Protein AF-L0HBP8-F1 (afdb_monomer_lite)

Structure (mmCIF, N/CA/C/O backbone):
data_AF-L0HBP8-F1
#
_entry.id   AF-L0HBP8-F1
#
loop_
_atom_site.group_PDB
_atom_site.id
_atom_site.type_symbol
_atom_site.label_atom_id
_atom_site.label_alt_id
_atom_site.label_comp_id
_atom_site.label_asym_id
_atom_site.label_entity_id
_atom_site.label_seq_id
_atom_site.pdbx_PDB_ins_code
_atom_site.Cartn_x
_atom_site.Cartn_y
_atom_site.Cartn_z
_atom_site.occupancy
_atom_site.B_iso_or_equiv
_atom_site.auth_seq_id
_atom_site.auth_comp_id
_atom_site.auth_asym_id
_atom_site.auth_atom_id
_atom_site.pdbx_PDB_model_num
ATOM 1 N N . ARG A 1 1 ? -20.143 3.006 16.023 1.00 71.12 1 ARG A N 1
ATOM 2 C CA . ARG A 1 1 ? -19.948 2.280 14.748 1.00 71.12 1 ARG A CA 1
ATOM 3 C C . ARG A 1 1 ? -21.047 1.254 14.559 1.00 71.12 1 ARG A C 1
ATOM 5 O O . ARG A 1 1 ? -21.276 0.464 15.471 1.00 71.12 1 ARG A O 1
ATOM 12 N N . VAL A 1 2 ? -21.711 1.283 13.408 1.00 80.56 2 VAL A N 1
ATOM 13 C CA . VAL A 1 2 ? -22.765 0.329 13.031 1.00 80.56 2 VAL A CA 1
ATOM 14 C C . VAL A 1 2 ? -22.120 -0.890 12.360 1.00 80.56 2 VAL A C 1
ATOM 16 O O . VAL A 1 2 ? -21.077 -0.785 11.717 1.00 80.56 2 VAL A O 1
ATOM 19 N N . ILE A 1 3 ? -22.677 -2.084 12.573 1.00 84.38 3 ILE A N 1
ATOM 20 C CA . ILE A 1 3 ? -22.186 -3.300 11.911 1.00 84.38 3 ILE A CA 1
ATOM 21 C C . ILE A 1 3 ? -22.513 -3.245 10.410 1.00 84.38 3 ILE A C 1
ATOM 23 O O . ILE A 1 3 ? -23.557 -2.736 10.019 1.00 84.38 3 ILE A O 1
ATOM 27 N N . ASN A 1 4 ? -21.637 -3.795 9.566 1.00 84.94 4 ASN A N 1
ATOM 28 C CA . ASN A 1 4 ? -21.807 -3.862 8.105 1.00 84.94 4 ASN A CA 1
ATOM 29 C C . ASN A 1 4 ? -21.946 -2.509 7.379 1.00 84.94 4 ASN A C 1
ATOM 31 O O . ASN A 1 4 ? -22.318 -2.489 6.208 1.00 84.94 4 ASN A O 1
ATOM 35 N N . THR A 1 5 ? -21.582 -1.397 8.017 1.00 87.94 5 THR A N 1
ATOM 36 C CA . THR A 1 5 ? -21.421 -0.101 7.348 1.00 87.94 5 THR A CA 1
ATOM 37 C C . THR A 1 5 ? -19.948 0.176 7.066 1.00 87.94 5 THR A C 1
ATOM 39 O O . THR A 1 5 ? -19.051 -0.386 7.702 1.00 87.94 5 THR A O 1
ATOM 42 N N . ARG A 1 6 ? -19.689 1.028 6.072 1.00 89.00 6 ARG A N 1
ATOM 43 C CA . ARG A 1 6 ? -18.347 1.550 5.803 1.00 89.00 6 ARG A CA 1
ATOM 44 C C . ARG A 1 6 ? -18.161 2.857 6.559 1.00 89.00 6 ARG A C 1
ATOM 46 O O . ARG A 1 6 ? -19.111 3.607 6.748 1.00 89.00 6 ARG A O 1
ATOM 53 N N . SER A 1 7 ? -16.923 3.095 6.956 1.00 89.88 7 SER A N 1
ATOM 54 C CA . SER A 1 7 ? -16.486 4.288 7.667 1.00 89.88 7 SER A CA 1
ATOM 55 C C . SER A 1 7 ? -15.268 4.843 6.956 1.00 89.88 7 SER A C 1
ATOM 57 O O . SER A 1 7 ? -14.462 4.065 6.433 1.00 89.88 7 SER A O 1
ATOM 59 N N . VAL A 1 8 ? -15.112 6.161 6.967 1.00 92.62 8 VAL A N 1
ATOM 60 C CA . VAL A 1 8 ? -13.894 6.799 6.476 1.00 92.62 8 VAL A CA 1
ATOM 61 C C . VAL A 1 8 ? -12.915 6.923 7.643 1.00 92.62 8 VAL A C 1
ATOM 63 O O . VAL A 1 8 ? -13.289 7.188 8.787 1.00 92.62 8 VAL A O 1
ATOM 66 N N . TYR A 1 9 ? -11.647 6.641 7.357 1.00 94.69 9 TYR A N 1
ATOM 67 C CA . 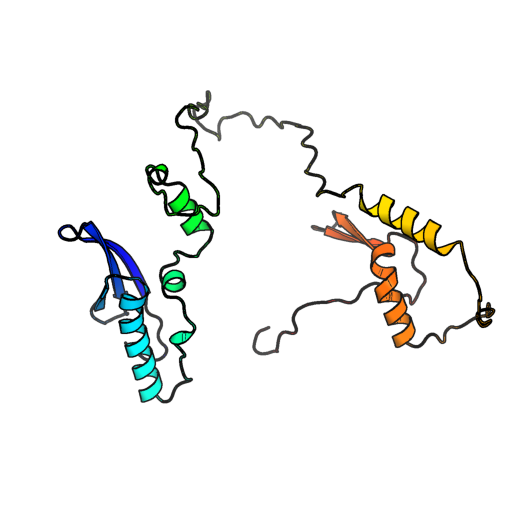TYR A 1 9 ? -10.554 6.742 8.314 1.00 94.69 9 TYR A CA 1
ATOM 68 C C . TYR A 1 9 ? -9.520 7.697 7.743 1.00 94.69 9 TYR A C 1
ATOM 70 O O . TYR A 1 9 ? -8.781 7.349 6.823 1.00 94.69 9 TYR A O 1
ATOM 78 N N . GLU A 1 10 ? -9.492 8.906 8.276 1.00 95.50 10 GLU A N 1
ATOM 79 C CA . GLU A 1 10 ? -8.501 9.909 7.927 1.00 95.50 10 GLU A CA 1
ATOM 80 C C . GLU A 1 10 ? -7.229 9.648 8.732 1.00 95.50 10 GLU A C 1
ATOM 82 O O . GLU A 1 10 ? -7.268 9.537 9.957 1.00 95.50 10 GLU A O 1
ATOM 87 N N . CYS A 1 11 ? -6.111 9.482 8.033 1.00 96.19 11 CYS A N 1
ATOM 88 C CA . CYS A 1 11 ? -4.833 9.114 8.622 1.00 96.19 11 CYS A CA 1
ATOM 89 C C . CYS A 1 11 ? -3.870 10.295 8.523 1.00 96.19 11 CYS A C 1
ATOM 91 O O . CYS A 1 11 ? -3.572 10.760 7.426 1.00 96.19 11 CYS A O 1
ATOM 93 N N . GLU A 1 12 ? -3.350 10.745 9.661 1.00 95.19 12 GLU A N 1
ATOM 94 C CA . GLU A 1 12 ? -2.447 11.892 9.746 1.00 95.19 12 GLU A CA 1
ATOM 95 C C . GLU A 1 12 ? -1.166 11.506 10.493 1.00 95.19 12 GLU A C 1
ATOM 97 O O . GLU A 1 12 ? -1.195 10.771 11.488 1.00 95.19 12 GLU A O 1
ATOM 102 N N . ILE A 1 13 ? -0.030 12.020 10.019 1.00 95.06 13 ILE A N 1
ATOM 103 C CA . ILE A 1 13 ? 1.261 11.923 10.704 1.00 95.06 13 ILE A CA 1
ATOM 104 C C . ILE A 1 13 ? 1.636 13.336 11.127 1.00 95.06 13 ILE A C 1
ATOM 106 O O . ILE A 1 13 ? 1.930 14.193 10.295 1.00 95.06 13 ILE A O 1
ATOM 110 N N . LEU A 1 14 ? 1.574 13.582 12.428 1.00 93.75 14 LEU A N 1
ATOM 111 C CA . LEU A 1 14 ? 1.855 14.872 13.038 1.00 93.75 14 LEU A CA 1
ATOM 112 C C . LEU A 1 14 ? 3.244 14.850 13.673 1.00 93.75 14 LEU A C 1
ATOM 114 O O . LEU A 1 14 ? 3.802 13.794 13.962 1.00 93.75 14 LEU A O 1
ATOM 118 N N . MET A 1 15 ? 3.804 16.030 13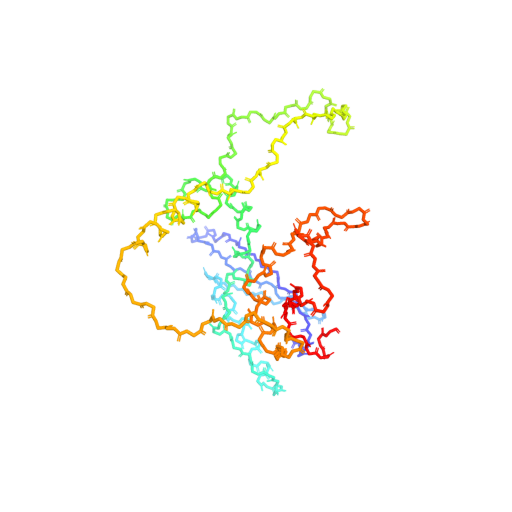.910 1.00 90.75 15 MET A N 1
ATOM 119 C CA . MET A 1 15 ? 5.026 16.170 14.692 1.00 90.75 15 MET A CA 1
ATOM 120 C C . MET A 1 15 ? 4.647 16.461 16.140 1.00 90.75 15 MET A C 1
ATOM 122 O O . MET A 1 15 ? 3.984 17.466 16.407 1.00 90.75 15 MET A O 1
ATOM 126 N N . ASP A 1 16 ? 5.074 15.603 17.065 1.00 87.31 16 ASP A N 1
ATOM 127 C CA . ASP A 1 16 ? 5.008 15.931 18.483 1.00 87.31 16 ASP A CA 1
ATOM 128 C C . ASP A 1 16 ? 6.049 17.020 18.776 1.00 87.31 16 ASP A C 1
ATOM 130 O O . ASP A 1 16 ? 7.258 16.811 18.617 1.00 87.31 16 ASP A O 1
ATOM 134 N N . ARG A 1 17 ? 5.569 18.211 19.153 1.00 81.62 17 ARG A N 1
ATOM 135 C CA . ARG A 1 17 ? 6.426 19.380 19.384 1.00 81.62 17 ARG A CA 1
ATOM 136 C C . ARG A 1 17 ? 7.326 19.204 20.603 1.00 81.62 17 ARG A C 1
ATOM 138 O O . ARG A 1 17 ? 8.408 19.788 20.617 1.00 81.62 17 ARG A O 1
ATOM 145 N N . ASP A 1 18 ? 6.917 18.382 21.563 1.00 82.94 18 ASP A N 1
ATOM 146 C CA . ASP A 1 18 ? 7.654 18.190 22.807 1.00 82.94 18 ASP A CA 1
ATOM 147 C C . ASP A 1 18 ? 8.697 17.077 22.654 1.00 82.94 18 ASP A C 1
ATOM 149 O O . ASP A 1 18 ? 9.845 17.223 23.075 1.00 82.94 18 ASP A O 1
ATOM 153 N N . GLN A 1 19 ? 8.325 15.978 21.992 1.00 79.88 19 GLN A N 1
ATOM 154 C CA . GLN A 1 19 ? 9.167 14.780 21.889 1.00 79.88 19 GLN A CA 1
ATOM 155 C C . GLN A 1 19 ? 10.033 14.728 20.622 1.00 79.88 19 GLN A C 1
ATOM 157 O O . GLN A 1 19 ? 10.916 13.878 20.537 1.00 79.88 19 GLN A O 1
ATOM 162 N N . LYS A 1 20 ? 9.806 15.611 19.635 1.00 84.56 20 LYS A N 1
ATOM 163 C CA . LYS A 1 20 ? 10.444 15.566 18.299 1.00 84.56 20 LYS A CA 1
ATOM 164 C C . LYS A 1 20 ? 10.295 14.206 17.597 1.00 84.56 20 LYS A C 1
ATOM 166 O O . LYS A 1 20 ? 11.133 13.826 16.783 1.00 84.56 20 LYS A O 1
ATOM 171 N N . MET A 1 21 ? 9.219 13.488 17.901 1.00 87.31 21 MET A N 1
ATOM 172 C CA . MET A 1 21 ? 8.895 12.180 17.336 1.00 87.31 21 MET A CA 1
ATOM 173 C C . MET A 1 21 ? 7.606 12.268 16.507 1.00 87.31 21 MET A C 1
ATOM 175 O O . MET A 1 21 ? 6.782 13.161 16.738 1.00 87.31 21 MET A O 1
ATOM 179 N N . PRO A 1 22 ? 7.412 11.373 15.523 1.00 91.94 22 PRO A N 1
ATOM 180 C CA . PRO A 1 22 ? 6.163 11.315 14.779 1.00 91.94 22 PRO A CA 1
ATOM 181 C C . PRO A 1 22 ? 5.016 10.840 15.680 1.00 91.94 22 PRO A C 1
ATOM 183 O O . PRO A 1 22 ? 5.138 9.844 16.393 1.00 91.94 22 PRO A O 1
ATOM 186 N N . LEU A 1 23 ? 3.883 11.534 15.608 1.00 94.69 23 LEU A N 1
ATOM 187 C CA . LEU A 1 23 ? 2.633 11.177 16.266 1.00 94.69 23 LEU A CA 1
ATOM 188 C C . LEU A 1 23 ? 1.622 10.727 15.212 1.00 94.69 23 LEU A C 1
ATOM 190 O O . LEU A 1 23 ? 1.247 11.486 14.317 1.00 94.69 23 LEU A O 1
ATOM 194 N N . PHE A 1 24 ? 1.150 9.493 15.337 1.00 95.62 24 PHE A N 1
ATOM 195 C CA . PHE A 1 24 ? 0.230 8.880 14.389 1.00 95.62 24 PHE A CA 1
ATOM 196 C C . PHE A 1 24 ? -1.205 9.068 14.863 1.00 95.62 24 PHE A C 1
ATOM 198 O O . PHE A 1 24 ? -1.606 8.508 15.889 1.00 95.62 24 PHE A O 1
ATOM 205 N N . LYS A 1 25 ? -1.984 9.835 14.100 1.00 95.75 25 LYS A N 1
ATOM 206 C CA . LYS A 1 25 ? -3.397 10.103 14.362 1.00 95.75 25 LYS A CA 1
ATOM 207 C C . LYS A 1 25 ? -4.272 9.404 13.321 1.00 95.75 25 LYS A C 1
ATOM 209 O O . LYS A 1 25 ? -3.947 9.397 12.135 1.00 95.75 25 LYS A O 1
ATOM 214 N N . VAL A 1 26 ? -5.374 8.807 13.768 1.00 96.94 26 VAL A N 1
ATOM 215 C CA . VAL A 1 26 ? -6.452 8.323 12.895 1.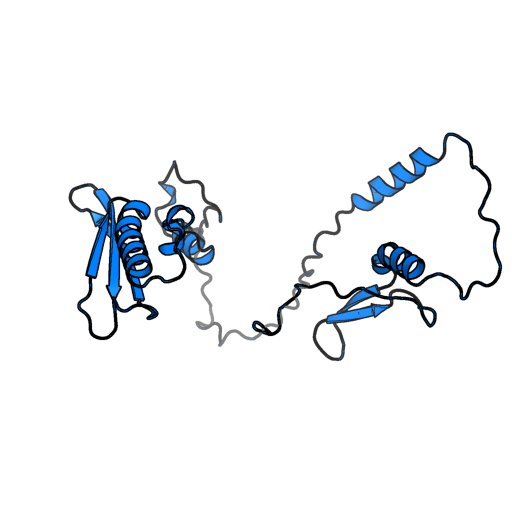00 96.94 26 VAL A CA 1
ATOM 216 C C . VAL A 1 26 ? -7.772 8.903 13.375 1.00 96.94 26 VAL A C 1
ATOM 218 O O . VAL A 1 26 ? -8.163 8.682 14.524 1.00 96.94 26 VAL A O 1
ATOM 221 N N . THR A 1 27 ? -8.474 9.602 12.492 1.00 95.62 27 THR A N 1
ATOM 222 C CA . THR A 1 27 ? -9.819 10.117 12.736 1.00 95.62 27 THR A CA 1
ATOM 223 C C . THR A 1 27 ? -10.836 9.264 11.997 1.00 95.62 27 THR A C 1
ATOM 225 O O . THR A 1 27 ? -10.806 9.088 10.784 1.00 95.62 27 THR A O 1
ATOM 228 N N . ALA A 1 28 ? -11.734 8.687 12.775 1.00 93.69 28 ALA A N 1
ATOM 229 C CA . ALA A 1 28 ? -12.800 7.815 12.340 1.00 93.69 28 ALA A CA 1
ATOM 230 C C . ALA A 1 28 ? -14.077 8.636 12.133 1.00 93.69 28 ALA A C 1
ATOM 232 O O . ALA A 1 28 ? -14.645 9.113 13.116 1.00 93.69 28 ALA A O 1
ATOM 233 N N . THR A 1 29 ? -14.530 8.761 10.886 1.00 92.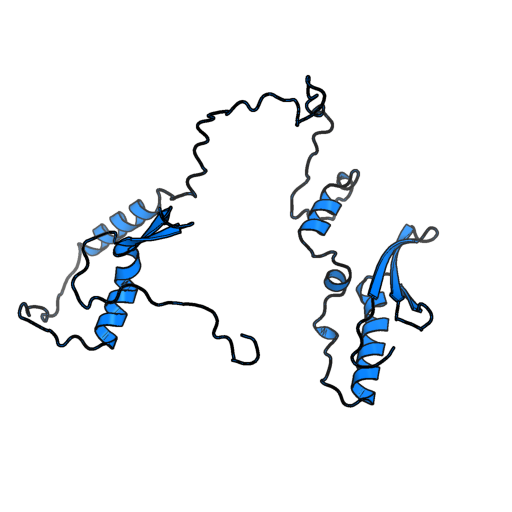12 29 THR A N 1
ATOM 234 C CA . THR A 1 29 ? -15.755 9.483 10.527 1.00 92.12 29 THR A CA 1
ATOM 235 C C . THR A 1 29 ? -16.824 8.502 10.032 1.00 92.12 29 THR A C 1
ATOM 237 O O . THR A 1 29 ? -16.604 7.682 9.133 1.00 92.12 29 THR A O 1
ATOM 240 N N . ASP A 1 30 ? -17.987 8.551 10.679 1.00 87.06 30 ASP A N 1
ATOM 241 C CA . ASP A 1 30 ? -19.158 7.716 10.405 1.00 87.06 30 ASP A CA 1
ATOM 242 C C . ASP A 1 30 ? -20.343 8.652 10.105 1.00 87.06 30 ASP A C 1
ATOM 244 O O . ASP A 1 30 ? -20.500 9.687 10.754 1.00 87.06 30 ASP A O 1
ATOM 248 N N . GLU A 1 31 ? -21.207 8.286 9.156 1.00 77.25 31 GLU A N 1
ATOM 249 C CA . GLU A 1 31 ? -22.438 9.039 8.895 1.00 77.25 31 GLU A CA 1
ATOM 250 C C . GLU A 1 31 ? -23.318 9.047 10.159 1.00 77.25 31 GLU A C 1
ATOM 252 O O . GLU A 1 31 ? -23.739 7.994 10.642 1.00 77.25 31 GLU A O 1
ATOM 257 N N . ASN A 1 32 ? -23.610 10.244 10.683 1.00 79.69 32 ASN A N 1
ATOM 258 C CA . ASN A 1 32 ? -24.460 10.490 11.861 1.00 79.69 32 ASN A CA 1
ATOM 259 C C . ASN A 1 32 ? -23.865 10.112 13.234 1.00 79.69 32 ASN A C 1
ATOM 261 O O . ASN A 1 32 ? -24.616 9.950 14.195 1.00 79.69 32 ASN A O 1
ATOM 265 N N . MET A 1 33 ? -22.542 9.989 13.358 1.00 81.88 33 MET A N 1
ATOM 266 C CA . MET A 1 33 ? -21.865 9.803 14.651 1.00 81.88 33 MET A CA 1
ATOM 267 C C . MET A 1 33 ? -20.772 10.856 14.850 1.00 81.88 33 MET A C 1
ATOM 269 O O . MET A 1 33 ? -20.254 11.417 13.887 1.00 81.88 33 MET A O 1
ATOM 273 N N . GLU A 1 34 ? -20.390 11.101 16.104 1.00 85.56 34 GLU A N 1
ATOM 274 C CA . GLU A 1 34 ? -19.237 11.950 16.412 1.00 85.56 34 GLU A CA 1
ATOM 275 C C . GLU A 1 34 ? -17.920 11.327 15.932 1.00 85.56 34 GLU A C 1
ATOM 277 O O . GLU A 1 34 ? -17.729 10.106 15.955 1.00 85.56 34 GLU A O 1
ATOM 282 N N . ASN A 1 35 ? -16.993 12.196 15.527 1.00 89.44 35 ASN A N 1
ATOM 283 C CA . ASN A 1 35 ? -15.679 11.795 15.045 1.00 89.44 35 ASN A CA 1
ATOM 284 C C . ASN A 1 35 ? -14.824 11.261 16.198 1.00 89.44 35 ASN A C 1
ATOM 286 O O . ASN A 1 35 ? -14.475 11.989 17.127 1.00 89.44 35 ASN A O 1
ATOM 290 N N . GLU A 1 36 ? -14.414 9.998 16.108 1.00 91.62 36 GLU A N 1
ATOM 291 C CA . GLU A 1 36 ? -13.523 9.391 17.096 1.00 91.62 36 GLU A CA 1
ATOM 292 C C . GLU A 1 36 ? -12.062 9.569 16.661 1.00 91.62 36 GLU A C 1
ATOM 294 O O . GLU A 1 36 ? -11.676 9.146 15.571 1.00 91.62 36 GLU A O 1
ATOM 299 N N . CYS A 1 37 ? -11.225 10.161 17.513 1.00 93.94 37 CYS A N 1
ATOM 300 C CA . CYS A 1 37 ? -9.800 10.346 17.228 1.00 93.94 37 CYS A CA 1
ATOM 301 C C . CYS A 1 37 ? -8.944 9.362 18.029 1.00 93.94 37 CYS A C 1
ATOM 303 O O . CYS A 1 37 ? -9.122 9.195 19.236 1.00 93.94 37 CYS A O 1
ATOM 305 N N . TYR A 1 38 ? -7.981 8.740 17.357 1.00 94.62 38 TYR A N 1
ATOM 306 C CA . TYR A 1 38 ? -7.039 7.793 17.936 1.00 94.62 38 TYR A CA 1
ATOM 307 C C . TYR A 1 38 ? -5.620 8.303 17.732 1.00 94.62 38 TYR A C 1
ATOM 309 O O . TYR A 1 38 ? -5.278 8.736 16.638 1.00 94.62 38 TYR A O 1
ATOM 317 N N . PHE A 1 39 ? -4.797 8.203 18.773 1.00 94.56 39 PHE A N 1
ATOM 318 C CA . PHE A 1 39 ? -3.395 8.616 18.759 1.00 94.56 39 PHE A CA 1
ATOM 319 C C . PHE A 1 39 ? -2.492 7.445 19.145 1.00 94.56 39 PHE A C 1
ATOM 321 O O . PHE A 1 39 ? -2.902 6.566 19.916 1.00 94.56 39 PHE A O 1
ATOM 328 N N . GLY A 1 40 ? -1.263 7.453 18.646 1.00 93.25 40 GLY A N 1
ATOM 329 C CA . GLY A 1 40 ? -0.237 6.476 18.986 1.00 93.25 40 GLY A CA 1
ATOM 330 C C . GLY A 1 40 ? 1.145 6.920 18.524 1.00 93.25 40 GLY A C 1
ATOM 331 O O . GLY A 1 40 ? 1.288 7.757 17.633 1.00 93.25 40 GLY A O 1
ATOM 332 N N . SER A 1 41 ? 2.163 6.340 19.148 1.00 92.19 41 SER A N 1
ATOM 333 C CA . SER A 1 41 ? 3.578 6.573 18.824 1.00 92.19 41 SER A CA 1
ATOM 334 C C . SER A 1 41 ? 4.024 5.850 17.547 1.00 92.19 41 SER A C 1
ATOM 336 O O . SER A 1 41 ? 5.035 6.191 16.942 1.00 92.19 41 SER A O 1
ATOM 338 N N . THR A 1 42 ? 3.258 4.845 17.115 1.00 93.38 42 THR A N 1
ATOM 339 C CA . THR A 1 42 ? 3.510 4.045 15.910 1.00 93.38 42 THR A CA 1
ATOM 340 C C . THR A 1 42 ? 2.201 3.770 15.171 1.00 93.38 42 THR A C 1
ATOM 342 O O . THR A 1 42 ? 1.144 3.684 15.803 1.00 93.38 42 THR A O 1
ATOM 345 N N . CYS A 1 43 ? 2.265 3.536 13.852 1.00 94.06 43 CYS A N 1
ATOM 346 C CA . CYS A 1 43 ? 1.108 3.112 13.045 1.00 94.06 43 CYS A CA 1
ATOM 347 C C . CYS A 1 43 ? 0.365 1.934 13.694 1.00 94.06 43 CYS A C 1
ATOM 349 O O . CYS A 1 43 ? -0.864 1.928 13.800 1.00 94.06 43 CYS A O 1
ATOM 351 N N . SER A 1 44 ? 1.139 0.940 14.144 1.00 94.44 44 SER A N 1
ATOM 352 C CA . SER A 1 44 ? 0.636 -0.285 14.763 1.00 94.44 44 SER A CA 1
ATOM 353 C C . SER A 1 44 ? -0.117 -0.017 16.060 1.00 94.44 44 SER A C 1
ATOM 355 O O . SER A 1 44 ? -1.179 -0.599 16.275 1.00 94.44 44 SER A O 1
ATOM 357 N N . GLU A 1 45 ? 0.371 0.883 16.912 1.00 93.75 45 GLU A N 1
ATOM 358 C CA . GLU A 1 45 ? -0.307 1.225 18.163 1.00 93.75 45 GLU A CA 1
ATOM 359 C C . GLU A 1 45 ? -1.668 1.895 17.911 1.00 93.75 45 GLU A C 1
ATOM 361 O O . GLU A 1 45 ? -2.670 1.510 18.526 1.00 93.75 45 GLU A O 1
ATOM 366 N N . THR A 1 46 ? -1.726 2.851 16.978 1.00 95.06 46 THR A N 1
ATOM 367 C CA . THR A 1 46 ? -2.959 3.582 16.656 1.00 95.06 46 THR A CA 1
ATOM 368 C C . THR A 1 46 ? -4.010 2.648 16.054 1.00 95.06 46 THR A C 1
ATOM 370 O O . THR A 1 46 ? -5.143 2.581 16.546 1.00 95.06 46 THR A O 1
ATOM 373 N N . TRP A 1 47 ? -3.635 1.843 15.055 1.00 95.06 47 TRP A N 1
ATOM 374 C CA . TRP A 1 47 ? -4.563 0.906 14.415 1.00 95.06 47 TRP A CA 1
ATOM 375 C C . TRP A 1 47 ? -4.969 -0.255 15.317 1.00 95.06 47 TRP A C 1
ATOM 377 O O . TRP A 1 47 ? -6.112 -0.704 15.235 1.00 95.06 47 TRP A O 1
ATOM 387 N N . LYS A 1 48 ? -4.111 -0.714 16.236 1.00 94.19 48 LYS A N 1
ATOM 388 C CA . LYS A 1 48 ? -4.468 -1.779 17.186 1.00 94.19 48 LYS A CA 1
ATOM 389 C C . LYS A 1 48 ? -5.699 -1.412 18.019 1.00 94.19 48 LYS A C 1
ATOM 391 O O . LYS A 1 48 ? -6.557 -2.274 18.225 1.00 94.19 48 LYS A O 1
ATOM 396 N N . LYS A 1 49 ? -5.836 -0.149 18.443 1.00 93.44 49 LYS A N 1
ATOM 397 C CA . LYS A 1 49 ? -7.009 0.349 19.195 1.00 93.44 49 LYS A CA 1
ATOM 398 C C . LYS A 1 49 ? -8.293 0.200 18.364 1.00 93.44 49 LYS A C 1
ATOM 400 O O . LYS A 1 49 ? -9.282 -0.368 18.832 1.00 93.44 49 LYS A O 1
ATOM 405 N N . ILE A 1 50 ? -8.238 0.611 17.098 1.00 93.88 50 ILE A N 1
ATOM 406 C CA . ILE A 1 50 ? -9.357 0.538 16.147 1.00 93.88 50 ILE A CA 1
ATOM 407 C C . ILE A 1 50 ? -9.708 -0.918 15.808 1.00 93.88 50 ILE A C 1
ATOM 409 O O . ILE A 1 50 ? -10.867 -1.323 15.918 1.00 93.88 50 ILE A O 1
ATOM 413 N N . LEU A 1 51 ? -8.717 -1.730 15.436 1.00 93.38 51 LEU A N 1
ATOM 414 C CA . LEU A 1 51 ? -8.903 -3.129 15.045 1.00 93.38 51 LEU A CA 1
ATOM 415 C C . LEU A 1 51 ? -9.447 -3.976 16.203 1.00 93.38 51 LEU A C 1
ATOM 417 O O . LEU A 1 51 ? -10.291 -4.846 15.981 1.00 93.38 51 LEU A O 1
ATOM 421 N N . THR A 1 52 ? -9.028 -3.693 17.441 1.00 92.25 52 THR A N 1
ATOM 422 C CA . THR A 1 52 ? -9.575 -4.345 18.642 1.00 92.25 52 THR A CA 1
ATOM 423 C C . THR A 1 52 ? -11.057 -4.012 18.814 1.00 92.25 52 THR A C 1
ATOM 425 O O . THR A 1 52 ? -11.869 -4.915 19.030 1.00 92.25 52 THR A O 1
ATOM 428 N N . LYS A 1 53 ? -11.443 -2.741 18.636 1.00 90.88 53 LYS A N 1
ATOM 429 C CA . LYS A 1 53 ? -12.846 -2.303 18.695 1.00 90.88 53 LYS A CA 1
ATOM 430 C C . LYS A 1 53 ? -13.695 -2.976 17.611 1.00 90.88 53 LYS A C 1
ATOM 432 O O . LYS A 1 53 ? -14.763 -3.502 17.918 1.00 90.88 53 LYS A O 1
ATOM 437 N N . ILE A 1 54 ? -13.201 -3.043 16.372 1.00 91.12 54 ILE A N 1
ATOM 438 C CA . ILE A 1 54 ? -13.877 -3.727 15.253 1.00 91.12 54 ILE A CA 1
ATOM 439 C C . ILE A 1 54 ? -14.007 -5.233 15.519 1.00 91.12 54 ILE A C 1
ATOM 441 O O . ILE A 1 54 ? -15.070 -5.813 15.288 1.00 91.12 54 ILE A O 1
ATOM 445 N N . SER A 1 55 ? -12.950 -5.872 16.027 1.00 91.38 55 SER A N 1
ATOM 446 C CA . SER A 1 55 ? -12.954 -7.299 16.370 1.00 91.38 55 SER A CA 1
ATOM 447 C C . SER A 1 55 ? -14.012 -7.613 17.430 1.00 91.38 55 SER A C 1
ATOM 449 O O . SER A 1 55 ? -14.805 -8.540 17.255 1.00 91.38 55 SER A O 1
ATOM 451 N N . ASN A 1 56 ? -14.097 -6.800 18.485 1.00 91.25 56 ASN A N 1
ATOM 452 C CA . ASN A 1 56 ? -15.101 -6.955 19.538 1.00 91.25 56 ASN A CA 1
ATOM 453 C C . ASN A 1 56 ? -16.529 -6.740 19.015 1.00 91.25 56 ASN A C 1
ATOM 455 O O . ASN A 1 56 ? -17.424 -7.514 19.354 1.00 91.25 56 ASN A O 1
ATOM 459 N N . LEU A 1 57 ? -16.732 -5.755 18.136 1.00 89.56 57 LEU A N 1
ATOM 460 C CA . LEU A 1 57 ? -18.027 -5.473 17.512 1.00 89.56 57 LEU A CA 1
ATOM 461 C C . LEU A 1 57 ? -18.499 -6.645 16.634 1.00 89.56 57 LEU A C 1
ATOM 463 O O . LEU A 1 57 ? -19.651 -7.067 16.718 1.00 89.56 57 LEU A O 1
ATOM 467 N N . ARG A 1 58 ? -17.604 -7.242 15.838 1.00 90.38 58 ARG A N 1
ATOM 468 C CA . ARG A 1 58 ? -17.936 -8.427 15.026 1.00 90.38 58 ARG A CA 1
ATOM 469 C C . ARG A 1 58 ? -18.228 -9.660 15.879 1.00 90.38 58 ARG A C 1
ATOM 471 O O . ARG A 1 58 ? -19.146 -10.411 15.551 1.00 90.38 58 ARG A O 1
ATOM 478 N N . LYS A 1 59 ? -17.491 -9.848 16.982 1.00 90.12 59 LYS A N 1
ATOM 479 C CA . LYS A 1 59 ? -17.737 -10.934 17.944 1.00 90.12 59 LYS A CA 1
ATOM 480 C C . LYS A 1 59 ? -19.114 -10.810 18.599 1.00 90.12 59 LYS A C 1
ATOM 482 O O . LYS A 1 59 ? -19.823 -11.811 18.666 1.00 90.12 59 LYS A O 1
ATOM 487 N N . SER A 1 60 ? -19.515 -9.612 19.038 1.00 92.12 60 SER A N 1
ATOM 488 C CA . SER A 1 60 ? -20.815 -9.411 19.698 1.00 92.12 60 SER A CA 1
ATOM 489 C C . SER A 1 60 ? -22.002 -9.669 18.765 1.00 92.12 60 SER A C 1
ATOM 491 O O . SER A 1 60 ? -23.002 -10.236 19.195 1.00 92.12 60 SER A O 1
ATOM 493 N N . HIS A 1 61 ? -21.864 -9.351 17.476 1.00 89.94 61 HIS A N 1
ATOM 494 C CA . HIS A 1 61 ? -22.900 -9.571 16.460 1.00 89.94 61 HIS A CA 1
ATOM 495 C C . HIS A 1 61 ? -22.829 -10.959 15.792 1.00 89.94 61 HIS A C 1
ATOM 497 O O . HIS A 1 61 ? -23.562 -11.211 14.841 1.00 89.94 61 HIS A O 1
ATOM 503 N N . LYS A 1 62 ? -21.951 -11.862 16.265 1.00 87.88 62 LYS A N 1
ATOM 504 C CA . LYS A 1 62 ? -21.737 -13.218 15.711 1.00 87.88 62 LYS A CA 1
ATOM 505 C C . LYS A 1 62 ? -21.456 -13.234 14.195 1.00 87.88 62 LYS A C 1
ATOM 507 O O . LYS A 1 62 ? -21.874 -14.147 13.489 1.00 87.88 62 LYS A O 1
ATOM 512 N N . VAL A 1 63 ? -20.731 -12.231 13.697 1.00 88.44 63 VAL A N 1
ATOM 513 C CA . VAL A 1 63 ? -20.316 -12.125 12.285 1.00 88.44 63 VAL A CA 1
ATOM 514 C C . VAL A 1 63 ? -18.974 -12.846 12.078 1.00 88.44 63 VAL A C 1
ATOM 516 O O . VAL A 1 63 ? -18.288 -13.195 13.041 1.00 88.44 63 VAL A O 1
ATOM 519 N N . VAL A 1 64 ? -18.591 -13.077 10.817 1.00 84.06 64 VAL A N 1
ATOM 520 C CA . VAL A 1 64 ? -17.314 -13.692 10.412 1.00 84.06 64 VAL A CA 1
ATOM 521 C C . VAL A 1 64 ? -16.136 -13.132 11.217 1.00 84.06 64 VAL A C 1
ATOM 523 O O . VAL A 1 64 ? -15.964 -11.913 11.348 1.00 84.06 64 VAL A O 1
ATOM 526 N N . LYS A 1 65 ? -15.309 -14.045 11.744 1.00 79.38 65 LYS A N 1
ATOM 527 C CA . LYS A 1 65 ? -14.122 -13.703 12.533 1.00 79.38 65 LYS A CA 1
ATOM 528 C C . LYS A 1 65 ? -13.179 -12.817 11.722 1.00 79.38 65 LYS A C 1
ATOM 530 O O . LYS A 1 65 ? -12.821 -13.124 10.590 1.00 79.38 65 LYS A O 1
ATOM 535 N N . PHE A 1 66 ? -12.773 -11.718 12.340 1.00 82.88 66 PHE A N 1
ATOM 536 C CA . PHE A 1 66 ? -11.756 -10.810 11.829 1.00 82.88 66 PHE A CA 1
ATOM 537 C C . PHE A 1 66 ? -10.412 -11.153 12.474 1.00 82.88 66 PHE A C 1
ATOM 539 O O . PHE A 1 66 ? -10.378 -11.409 13.679 1.00 82.88 66 PHE A O 1
ATOM 546 N N . PHE A 1 67 ? -9.330 -11.149 11.692 1.00 83.62 67 PHE A N 1
ATOM 547 C CA . PHE A 1 67 ? -7.982 -11.515 12.142 1.00 83.62 67 PHE A CA 1
ATOM 548 C C . PHE A 1 67 ? -7.028 -10.313 12.027 1.00 83.62 67 PHE A C 1
ATOM 550 O O . PHE A 1 67 ? -6.344 -10.180 11.014 1.00 83.62 67 PHE A O 1
ATOM 557 N N . PRO A 1 68 ? -6.974 -9.432 13.047 1.00 82.69 68 PRO A N 1
ATOM 558 C CA . PRO A 1 68 ? -6.127 -8.239 13.035 1.00 82.69 68 PRO A CA 1
ATOM 559 C C . PRO A 1 68 ? -4.630 -8.522 12.884 1.00 82.69 68 PRO A C 1
ATOM 561 O O . PRO A 1 68 ? -3.912 -7.688 12.356 1.00 82.69 68 PRO A O 1
ATOM 564 N N . GLU A 1 69 ? -4.162 -9.683 13.351 1.00 83.06 69 GLU A N 1
ATOM 565 C CA . GLU A 1 69 ? -2.733 -10.023 13.456 1.00 83.06 69 GLU A CA 1
ATOM 566 C C . GLU A 1 69 ? -2.013 -10.106 12.105 1.00 83.06 69 GLU A C 1
ATOM 568 O O . GLU A 1 69 ? -0.803 -9.919 12.040 1.00 83.06 69 GLU A O 1
ATOM 573 N N . HIS A 1 70 ? -2.750 -10.350 11.020 1.00 85.38 70 HIS A N 1
ATOM 574 C CA . HIS A 1 70 ? -2.183 -10.456 9.674 1.00 85.38 70 HIS A CA 1
ATOM 575 C C . HIS A 1 70 ? -2.197 -9.128 8.906 1.00 85.38 70 HIS A C 1
ATOM 577 O O . HIS A 1 70 ? -1.721 -9.076 7.773 1.00 85.38 70 HIS A O 1
ATOM 583 N N . ILE A 1 71 ? -2.766 -8.066 9.484 1.00 90.19 71 ILE A N 1
ATOM 584 C CA . ILE A 1 71 ? -2.900 -6.766 8.829 1.00 90.19 71 ILE A CA 1
ATOM 585 C C . ILE A 1 71 ? -1.763 -5.866 9.302 1.00 90.19 71 ILE A C 1
ATOM 587 O O . ILE A 1 71 ? -1.656 -5.562 10.490 1.00 90.19 71 ILE A O 1
ATOM 591 N N . LYS A 1 72 ? -0.931 -5.412 8.365 1.00 93.44 72 LYS A N 1
ATOM 592 C CA . LYS A 1 72 ? 0.114 -4.429 8.656 1.00 93.44 72 LYS A CA 1
ATOM 593 C C . LYS A 1 72 ? -0.508 -3.047 8.778 1.00 93.44 72 LYS A C 1
ATOM 595 O O . LYS A 1 72 ? -1.309 -2.634 7.940 1.00 93.44 72 LYS A O 1
ATOM 600 N N . ALA A 1 73 ? -0.144 -2.321 9.823 1.00 94.06 73 ALA A N 1
ATOM 601 C CA . ALA A 1 73 ? -0.705 -0.999 10.064 1.00 94.06 73 ALA A CA 1
ATOM 602 C C . ALA A 1 73 ? -0.172 0.046 9.075 1.00 94.06 73 ALA A C 1
ATOM 604 O O . ALA A 1 73 ? -0.867 1.008 8.761 1.00 94.06 73 ALA A O 1
ATOM 605 N N . GLU A 1 74 ? 1.037 -0.157 8.556 1.00 94.44 74 GLU A N 1
ATOM 606 C CA . GLU A 1 74 ? 1.649 0.677 7.522 1.00 94.44 74 GLU A CA 1
ATOM 607 C C . GLU A 1 74 ? 0.854 0.603 6.212 1.00 94.44 74 GLU A C 1
ATOM 609 O O . GLU A 1 74 ? 0.680 1.624 5.547 1.00 94.44 74 GLU A O 1
ATOM 614 N N . ASP A 1 75 ? 0.310 -0.578 5.889 1.00 94.25 75 ASP A N 1
ATOM 615 C CA . ASP A 1 75 ? -0.570 -0.779 4.732 1.00 94.25 75 ASP A CA 1
ATOM 616 C C . ASP A 1 75 ? -1.888 -0.010 4.907 1.00 94.25 75 ASP A C 1
ATOM 618 O O . ASP A 1 75 ? -2.375 0.604 3.961 1.00 94.25 75 ASP A O 1
ATOM 622 N N . LEU A 1 76 ? -2.446 0.019 6.125 1.00 94.44 76 LEU A N 1
ATOM 623 C CA . LEU A 1 76 ? -3.676 0.765 6.427 1.00 94.44 76 LEU A CA 1
ATOM 624 C C . LEU A 1 76 ? -3.486 2.287 6.365 1.00 94.44 76 LEU A C 1
ATOM 626 O O . LEU A 1 76 ? -4.422 3.001 6.020 1.00 94.44 76 LEU A O 1
ATOM 630 N N . TYR A 1 77 ? -2.283 2.776 6.674 1.00 94.75 77 TYR A N 1
ATOM 631 C CA . TYR A 1 77 ? -1.896 4.174 6.456 1.00 94.75 77 TYR A CA 1
ATOM 632 C C . TYR A 1 77 ? -1.579 4.487 4.981 1.00 94.75 77 TYR A C 1
ATOM 634 O O . TYR A 1 77 ? -1.381 5.650 4.639 1.00 94.75 77 TYR A O 1
ATOM 642 N N . GLY A 1 78 ? -1.493 3.478 4.106 1.00 94.88 78 GLY A N 1
ATOM 643 C CA . GLY A 1 78 ? -1.111 3.646 2.702 1.00 94.88 78 GLY A CA 1
ATOM 644 C C . GLY A 1 78 ? 0.383 3.902 2.476 1.00 94.88 78 GLY A C 1
ATOM 645 O O . GLY A 1 78 ? 0.791 4.176 1.352 1.00 94.88 78 GLY A O 1
ATOM 646 N N . LEU A 1 79 ? 1.226 3.782 3.508 1.00 92.88 79 LEU A N 1
ATOM 647 C CA . LEU A 1 79 ? 2.665 4.078 3.419 1.00 92.88 79 LEU A CA 1
ATOM 648 C C . LEU A 1 79 ? 3.447 3.040 2.609 1.00 92.88 79 LEU A C 1
ATOM 650 O O . LEU A 1 79 ? 4.584 3.286 2.212 1.00 92.88 79 LEU A O 1
ATOM 654 N N . THR A 1 80 ? 2.866 1.869 2.373 1.00 92.94 80 THR A N 1
ATOM 655 C CA . THR A 1 80 ? 3.465 0.823 1.538 1.00 92.94 80 THR A CA 1
ATOM 656 C C . THR A 1 80 ? 3.051 0.911 0.074 1.00 92.94 80 THR A C 1
ATOM 658 O O . THR A 1 80 ? 3.618 0.195 -0.755 1.00 92.94 80 THR A O 1
ATOM 661 N N . GLU A 1 81 ? 2.107 1.794 -0.261 1.00 95.06 81 GLU A N 1
ATOM 662 C CA . GLU A 1 81 ? 1.642 1.996 -1.626 1.00 95.06 81 GLU A CA 1
ATOM 663 C C . GLU A 1 81 ? 2.780 2.601 -2.482 1.00 95.06 81 GLU A C 1
ATOM 665 O O . GLU A 1 81 ? 3.383 3.602 -2.083 1.00 95.06 81 GLU A O 1
ATOM 670 N N . PRO A 1 82 ? 3.136 1.996 -3.635 1.00 93.81 82 PRO A N 1
ATOM 671 C CA . PRO A 1 82 ? 4.279 2.422 -4.444 1.00 93.81 82 PRO A CA 1
ATOM 672 C C . PRO A 1 82 ? 4.277 3.899 -4.851 1.00 93.81 82 PRO A C 1
ATOM 674 O O . PRO A 1 82 ? 5.343 4.516 -4.873 1.00 93.81 82 PRO A O 1
ATOM 677 N N . HIS A 1 83 ? 3.124 4.473 -5.195 1.00 93.69 83 HIS A N 1
ATOM 678 C CA . HIS A 1 83 ? 3.022 5.866 -5.622 1.00 93.69 83 HIS A CA 1
ATOM 679 C C . HIS A 1 83 ? 3.209 6.846 -4.454 1.00 93.69 83 HIS A C 1
ATOM 681 O O . HIS A 1 83 ? 3.950 7.817 -4.610 1.00 93.69 83 HIS A O 1
ATOM 687 N N . VAL A 1 84 ? 2.628 6.571 -3.286 1.00 93.00 84 VAL A N 1
ATOM 688 C CA . VAL A 1 84 ? 2.811 7.314 -2.034 1.00 93.00 84 VAL A CA 1
ATOM 689 C C . VAL A 1 84 ? 4.262 7.220 -1.587 1.00 93.00 84 VAL A C 1
ATOM 691 O O . VAL A 1 84 ? 4.883 8.249 -1.334 1.00 93.00 84 VAL A O 1
ATOM 694 N N . LEU A 1 85 ? 4.843 6.017 -1.559 1.00 92.31 85 LEU A N 1
ATOM 695 C CA . LEU A 1 85 ? 6.241 5.835 -1.173 1.00 92.31 85 LEU A CA 1
ATOM 696 C C . LEU A 1 85 ? 7.176 6.603 -2.115 1.00 92.31 85 LEU A C 1
ATOM 698 O O . LEU A 1 85 ? 8.070 7.304 -1.655 1.00 92.31 85 LEU A O 1
ATOM 702 N N . ARG A 1 86 ? 6.936 6.536 -3.429 1.00 90.69 86 ARG A N 1
ATOM 703 C CA . ARG A 1 86 ? 7.705 7.299 -4.418 1.00 90.69 86 ARG A CA 1
ATOM 704 C C . ARG A 1 86 ? 7.550 8.810 -4.235 1.00 90.69 86 ARG A C 1
ATOM 706 O O . ARG A 1 86 ? 8.525 9.534 -4.410 1.00 90.69 86 ARG A O 1
ATOM 713 N N . ALA A 1 87 ? 6.353 9.289 -3.898 1.00 90.25 87 ALA A N 1
ATOM 714 C CA . ALA A 1 87 ? 6.119 10.699 -3.607 1.00 90.25 87 ALA A CA 1
ATOM 715 C C . ALA A 1 87 ? 6.879 11.139 -2.345 1.00 90.25 87 ALA A C 1
ATOM 717 O O . ALA A 1 87 ? 7.558 12.163 -2.378 1.00 90.25 87 ALA A O 1
ATOM 718 N N . ILE A 1 88 ? 6.845 10.339 -1.275 1.00 91.00 88 ILE A N 1
ATOM 719 C CA . ILE A 1 88 ? 7.591 10.593 -0.033 1.00 91.00 88 ILE A CA 1
ATOM 720 C C . ILE A 1 88 ? 9.101 10.603 -0.302 1.00 91.00 88 ILE A C 1
ATOM 722 O O . ILE A 1 88 ? 9.779 11.544 0.095 1.00 91.00 88 ILE A O 1
ATOM 726 N N . GLU A 1 89 ? 9.624 9.612 -1.031 1.00 89.62 89 GLU A N 1
ATOM 727 C CA . GLU A 1 89 ? 11.048 9.516 -1.390 1.00 89.62 89 GLU A CA 1
ATOM 728 C C . GLU A 1 89 ? 11.530 10.659 -2.304 1.00 89.62 89 GLU A C 1
ATOM 730 O O . GLU A 1 89 ? 12.733 10.886 -2.414 1.00 89.62 89 GLU A O 1
ATOM 735 N N . SER A 1 90 ? 10.609 11.391 -2.940 1.00 86.06 90 SER A N 1
ATOM 736 C CA . SER A 1 90 ? 10.916 12.567 -3.763 1.00 86.06 90 SER A CA 1
ATOM 737 C C . SER A 1 90 ? 10.934 13.893 -2.992 1.00 86.06 90 SER A C 1
ATOM 739 O O . SER A 1 90 ? 11.259 14.928 -3.575 1.00 86.06 90 SER A O 1
ATOM 741 N N . LEU A 1 91 ? 10.574 13.890 -1.702 1.00 86.75 91 LEU A N 1
ATOM 742 C CA . LEU A 1 91 ? 10.550 15.107 -0.895 1.00 86.75 91 LEU A CA 1
ATOM 743 C C . LEU A 1 91 ? 11.978 15.617 -0.606 1.00 86.75 91 LEU A C 1
ATOM 745 O O . LEU A 1 91 ? 12.909 14.829 -0.413 1.00 86.75 91 LEU A O 1
ATOM 749 N N . PRO A 1 92 ? 12.178 16.945 -0.545 1.00 85.06 92 PRO A N 1
ATOM 750 C CA . PRO A 1 92 ? 13.475 17.516 -0.210 1.00 85.06 92 PRO A CA 1
ATOM 751 C C . PRO A 1 92 ? 13.856 17.215 1.247 1.00 85.06 92 PRO A C 1
ATOM 753 O O . PRO A 1 92 ? 13.001 17.118 2.126 1.00 85.06 92 PRO A O 1
ATOM 756 N N . GLY A 1 93 ? 15.158 17.099 1.521 1.00 80.88 93 GLY A N 1
ATOM 757 C CA . GLY A 1 93 ? 15.690 16.904 2.877 1.00 80.88 93 GLY A CA 1
ATOM 758 C C . GLY A 1 93 ? 15.790 15.446 3.342 1.00 80.88 93 GLY A C 1
ATOM 759 O O . GLY A 1 93 ? 16.495 15.179 4.318 1.00 80.88 93 GLY A O 1
ATOM 760 N N . LEU A 1 94 ? 15.198 14.488 2.615 1.00 84.38 94 LEU A N 1
ATOM 761 C CA . LEU A 1 94 ? 15.350 13.054 2.912 1.00 84.38 94 LEU A CA 1
ATOM 762 C C . LEU A 1 94 ? 16.790 12.551 2.737 1.00 84.38 94 LEU A C 1
ATOM 764 O O . LEU A 1 94 ? 17.142 11.506 3.272 1.00 84.38 94 LEU A O 1
ATOM 768 N N . GLU A 1 95 ? 17.642 13.297 2.033 1.00 75.38 95 GLU A N 1
ATOM 769 C CA . GLU A 1 95 ? 19.060 12.965 1.844 1.00 75.38 95 GLU A CA 1
ATOM 770 C C . GLU A 1 95 ? 19.849 12.882 3.156 1.00 75.38 95 GLU A C 1
ATOM 772 O O . GLU A 1 95 ? 20.870 12.200 3.200 1.00 75.38 95 GLU A O 1
ATOM 777 N N . SER A 1 96 ? 19.364 13.547 4.210 1.00 84.31 96 SER A N 1
ATOM 778 C CA . SER A 1 96 ? 19.952 13.524 5.554 1.00 84.31 96 SER A CA 1
ATOM 779 C C . SER A 1 96 ? 19.669 12.232 6.336 1.00 84.31 96 SER A C 1
ATOM 781 O O . SER A 1 96 ? 20.296 11.990 7.369 1.00 84.31 96 SER A O 1
ATOM 783 N N . LEU A 1 97 ? 18.742 11.390 5.861 1.00 85.50 97 LEU A N 1
ATOM 784 C CA . LEU A 1 97 ? 18.403 10.118 6.494 1.00 85.5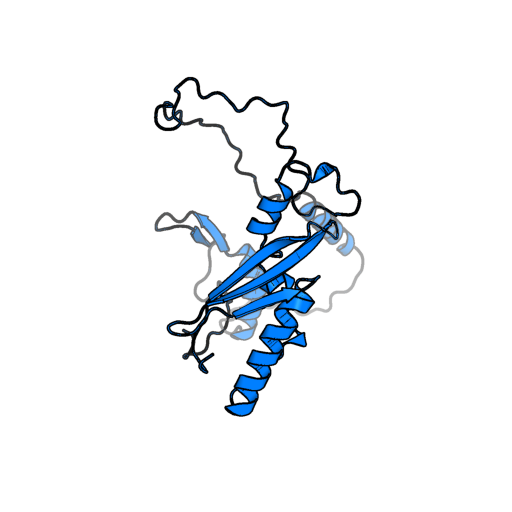0 97 LEU A CA 1
ATOM 785 C C . LEU A 1 97 ? 19.453 9.060 6.134 1.00 85.50 97 LEU A C 1
ATOM 787 O O . LEU A 1 97 ? 19.451 8.517 5.030 1.00 85.50 97 LEU A O 1
ATOM 791 N N . ASN A 1 98 ? 20.332 8.743 7.084 1.00 84.19 98 ASN A N 1
ATOM 792 C CA . ASN A 1 98 ? 21.390 7.743 6.888 1.00 84.19 98 ASN A CA 1
ATOM 793 C C . ASN A 1 98 ? 20.894 6.298 7.052 1.00 84.19 98 ASN A C 1
ATOM 795 O O . ASN A 1 98 ? 21.444 5.386 6.439 1.00 84.19 98 ASN A O 1
ATOM 799 N N . ASP A 1 99 ? 19.828 6.101 7.830 1.00 89.44 99 ASP A N 1
ATOM 800 C CA . ASP A 1 99 ? 19.337 4.770 8.209 1.00 89.44 99 ASP A CA 1
ATOM 801 C C . ASP A 1 99 ? 18.189 4.274 7.311 1.00 89.44 99 ASP A C 1
ATOM 803 O O . ASP A 1 99 ? 17.674 3.169 7.488 1.00 89.44 99 ASP A O 1
ATOM 807 N N . TYR A 1 100 ? 17.769 5.085 6.334 1.00 88.75 100 TYR A N 1
ATOM 808 C CA . TYR A 1 100 ? 16.667 4.760 5.433 1.00 88.75 100 TYR A CA 1
ATOM 809 C C . TYR A 1 100 ? 17.166 4.225 4.086 1.00 88.75 100 TYR A C 1
ATOM 811 O O . TYR A 1 100 ? 17.892 4.895 3.350 1.00 88.75 100 TYR A O 1
ATOM 819 N N . ALA A 1 101 ? 16.725 3.017 3.728 1.00 88.94 101 ALA A N 1
ATOM 820 C CA . ALA A 1 101 ? 17.012 2.404 2.436 1.00 88.94 101 ALA A CA 1
ATOM 821 C C . ALA A 1 101 ? 15.933 2.768 1.401 1.00 88.94 101 ALA A C 1
ATOM 823 O O . ALA A 1 101 ? 14.827 2.225 1.426 1.00 88.94 101 ALA A O 1
ATOM 824 N N . PHE A 1 102 ? 16.279 3.658 0.469 1.00 87.62 102 PHE A N 1
ATOM 825 C CA . PHE A 1 102 ? 15.399 4.097 -0.619 1.00 87.62 102 PHE A CA 1
ATOM 826 C C . PHE A 1 102 ? 15.073 2.956 -1.591 1.00 87.62 102 PHE A C 1
ATOM 828 O O . PHE A 1 102 ? 15.977 2.262 -2.065 1.00 87.62 102 PHE A O 1
ATOM 835 N N . LYS A 1 103 ? 13.795 2.802 -1.950 1.00 87.19 103 LYS A N 1
ATOM 836 C CA . LYS A 1 103 ? 13.322 1.772 -2.890 1.00 87.19 103 LYS A CA 1
ATOM 837 C C . LYS A 1 103 ? 13.275 2.258 -4.333 1.00 87.19 103 LYS A C 1
ATOM 839 O O . LYS A 1 103 ? 13.624 1.500 -5.236 1.00 87.19 103 LYS A O 1
ATOM 844 N N . PHE A 1 104 ? 12.856 3.499 -4.562 1.00 82.69 104 PHE A N 1
ATOM 845 C CA . PHE A 1 104 ? 12.784 4.113 -5.892 1.00 82.69 104 PHE A CA 1
ATOM 846 C C . PHE A 1 104 ? 14.027 4.948 -6.224 1.00 82.69 104 PHE A C 1
ATOM 848 O O . PHE A 1 104 ? 14.094 5.574 -7.283 1.00 82.69 104 PHE A O 1
ATOM 855 N N . GLY A 1 105 ? 15.038 4.875 -5.354 1.00 68.19 105 GLY A N 1
ATOM 856 C CA . GLY A 1 105 ? 16.289 5.610 -5.455 1.00 68.19 105 GLY A CA 1
ATOM 857 C C . GLY A 1 105 ? 16.129 7.059 -5.011 1.00 68.19 105 GLY A C 1
ATOM 858 O O . GLY A 1 105 ? 15.028 7.604 -4.979 1.00 68.19 105 GLY A O 1
ATOM 859 N N . LYS A 1 106 ? 17.253 7.704 -4.689 1.00 64.81 106 LYS A N 1
ATOM 860 C CA . LYS A 1 106 ? 17.283 9.160 -4.550 1.00 64.81 106 LYS A CA 1
ATOM 861 C C . LYS A 1 106 ? 16.901 9.715 -5.916 1.00 64.81 106 LYS A C 1
ATOM 863 O O . LYS A 1 106 ? 17.726 9.694 -6.831 1.00 64.81 106 LYS A O 1
ATOM 868 N N . MET A 1 107 ? 15.656 10.159 -6.093 1.00 55.41 107 MET A N 1
ATOM 869 C CA . MET A 1 107 ? 15.362 11.051 -7.201 1.00 55.41 107 MET A CA 1
ATOM 870 C C . MET A 1 107 ? 16.120 12.324 -6.860 1.00 55.41 107 MET A C 1
ATOM 872 O O . MET A 1 107 ? 15.604 13.202 -6.179 1.00 55.41 107 MET A O 1
ATOM 876 N N . GLN A 1 108 ? 17.377 12.385 -7.298 1.00 55.50 108 GLN A N 1
ATOM 877 C CA . GLN A 1 108 ? 18.064 13.635 -7.523 1.00 55.50 108 GLN A CA 1
ATOM 878 C C . GLN A 1 108 ? 17.187 14.341 -8.555 1.00 55.50 108 GLN A C 1
ATOM 880 O O . GLN A 1 108 ? 17.380 14.213 -9.762 1.00 55.50 108 GLN A O 1
ATOM 885 N N . LEU A 1 109 ? 16.141 15.030 -8.096 1.00 50.28 109 LEU A N 1
ATOM 886 C CA . LEU A 1 109 ? 15.725 16.246 -8.753 1.00 50.28 109 LEU A CA 1
ATOM 887 C C . LEU A 1 109 ? 16.996 17.069 -8.694 1.00 50.28 109 LEU A C 1
ATOM 889 O O . LEU A 1 109 ? 17.326 17.607 -7.644 1.00 50.28 109 LEU A O 1
ATOM 893 N N . ILE A 1 110 ? 17.800 16.966 -9.751 1.00 51.19 110 ILE A N 1
ATOM 894 C CA . ILE A 1 110 ? 19.067 17.658 -9.880 1.00 51.19 110 ILE A CA 1
ATOM 895 C C . ILE A 1 110 ? 18.685 19.119 -9.680 1.00 51.19 110 ILE A C 1
ATOM 897 O O . ILE A 1 110 ? 18.125 19.737 -10.580 1.00 51.19 110 ILE A O 1
ATOM 901 N N . VAL A 1 111 ? 18.897 19.633 -8.467 1.00 53.78 111 VAL A N 1
ATOM 902 C CA . VAL A 1 111 ? 18.587 21.019 -8.098 1.00 53.78 111 VAL A CA 1
ATOM 903 C C . VAL A 1 111 ? 19.349 21.961 -9.036 1.00 53.78 111 VAL A C 1
ATOM 905 O O . VAL A 1 111 ? 18.889 23.056 -9.336 1.00 53.78 111 VAL A O 1
ATOM 908 N N . GLU A 1 112 ? 20.478 21.486 -9.568 1.00 57.22 112 GLU A N 1
ATOM 909 C CA . GLU A 1 112 ? 21.325 22.166 -10.544 1.00 57.22 112 GLU A CA 1
ATOM 910 C C . GLU A 1 112 ? 20.809 22.143 -11.989 1.00 57.22 112 GLU A C 1
ATOM 912 O O . GLU A 1 112 ? 21.357 22.859 -12.825 1.00 57.22 112 GLU A O 1
ATOM 917 N N . MET A 1 113 ? 19.781 21.357 -12.327 1.00 55.22 113 MET A N 1
ATOM 918 C CA . MET A 1 113 ? 19.235 21.368 -13.680 1.00 55.22 113 MET A CA 1
ATOM 919 C C . MET A 1 113 ? 18.062 22.345 -13.707 1.00 55.22 113 MET A C 1
ATOM 921 O O . MET A 1 113 ? 17.001 22.020 -13.167 1.00 55.22 113 MET A O 1
ATOM 925 N N . PRO A 1 114 ? 18.215 23.543 -14.309 1.00 64.75 114 PRO A N 1
ATOM 926 C CA . PRO A 1 114 ? 17.094 24.456 -14.436 1.00 64.75 114 PRO A CA 1
ATOM 927 C C . PRO A 1 114 ? 15.966 23.721 -15.155 1.00 64.75 114 PRO A C 1
ATOM 929 O O . PRO A 1 114 ? 16.196 23.060 -16.174 1.00 64.75 114 PRO A O 1
ATOM 932 N N . LEU A 1 115 ? 14.752 23.810 -14.599 1.00 58.97 115 LEU A N 1
ATOM 933 C CA . LEU A 1 115 ? 13.552 23.307 -15.259 1.00 58.97 115 LEU A CA 1
ATOM 934 C C . LEU A 1 115 ? 13.586 23.800 -16.711 1.00 58.97 115 LEU A C 1
ATOM 936 O O . LEU A 1 115 ? 13.782 25.002 -16.910 1.00 58.97 115 LEU A O 1
ATOM 940 N N . PRO A 1 116 ? 13.444 22.917 -17.716 1.00 66.00 116 PRO A N 1
ATOM 941 C CA . PRO A 1 116 ? 13.464 23.335 -19.106 1.00 66.00 116 PRO A CA 1
ATOM 942 C C . PRO A 1 116 ? 12.437 24.448 -19.300 1.00 66.00 116 PRO A C 1
ATOM 944 O O . PRO A 1 116 ? 11.232 24.225 -19.162 1.00 66.00 116 PRO A O 1
ATOM 947 N N . ILE A 1 117 ? 12.917 25.664 -19.556 1.00 67.50 117 ILE A N 1
ATOM 948 C CA . ILE A 1 117 ? 12.039 26.803 -19.781 1.00 67.50 117 ILE A CA 1
ATOM 949 C C . ILE A 1 117 ? 11.397 26.570 -21.138 1.00 67.50 117 ILE A C 1
ATOM 951 O O . ILE A 1 117 ? 12.065 26.575 -22.174 1.00 67.50 117 ILE A O 1
ATOM 955 N N . ASN A 1 118 ? 10.089 26.341 -21.126 1.00 70.94 118 ASN A N 1
ATOM 956 C CA . ASN A 1 118 ? 9.316 26.305 -22.349 1.00 70.94 118 ASN A CA 1
ATOM 957 C C . ASN A 1 118 ? 9.323 27.714 -22.960 1.00 70.94 118 ASN A C 1
ATOM 959 O O . ASN A 1 118 ? 8.644 28.612 -22.463 1.00 70.94 118 ASN A O 1
ATOM 963 N N . MET A 1 119 ? 10.077 27.895 -24.046 1.00 73.38 119 MET A N 1
ATOM 964 C CA . MET A 1 119 ? 10.176 29.164 -24.780 1.00 73.38 119 MET A CA 1
ATOM 965 C C . MET A 1 119 ? 8.813 29.673 -25.277 1.00 73.38 119 MET A C 1
ATOM 967 O O . MET A 1 119 ? 8.633 30.871 -25.464 1.00 73.38 119 MET A O 1
ATOM 971 N N . SER A 1 120 ? 7.844 28.777 -25.481 1.00 71.50 120 SER A N 1
ATOM 972 C CA . SER A 1 120 ? 6.478 29.093 -25.908 1.00 71.50 120 SER A CA 1
ATOM 973 C C . SER A 1 120 ? 5.518 29.365 -24.740 1.00 71.50 120 SER A C 1
ATOM 975 O O . SER A 1 120 ? 4.358 29.702 -24.978 1.00 71.50 120 SER A O 1
ATOM 977 N N . GLY A 1 121 ? 5.959 29.197 -23.487 1.00 75.88 121 GLY A N 1
ATOM 978 C CA . GLY A 1 121 ? 5.183 29.471 -22.271 1.00 75.88 121 GLY A CA 1
ATOM 979 C C . GLY A 1 121 ? 4.030 28.498 -21.981 1.00 75.88 121 GLY A C 1
ATOM 980 O O . GLY A 1 121 ? 3.415 28.582 -20.921 1.00 75.88 121 GLY A O 1
ATOM 981 N N . SER A 1 122 ? 3.724 27.562 -22.884 1.00 77.00 122 SER A N 1
ATOM 982 C CA . SER A 1 122 ? 2.703 26.529 -22.692 1.00 77.00 122 SER A CA 1
ATOM 983 C C . SER A 1 122 ? 2.996 25.294 -23.538 1.00 77.00 122 SER A C 1
ATOM 985 O O . SER A 1 122 ? 3.245 25.386 -24.736 1.00 77.00 122 SER A O 1
ATOM 987 N N . ILE A 1 123 ? 2.886 24.100 -22.945 1.00 70.50 123 ILE A N 1
ATOM 988 C CA . ILE A 1 123 ? 3.058 22.825 -23.671 1.00 70.50 123 ILE A CA 1
ATOM 989 C C . ILE A 1 123 ? 2.013 22.656 -24.792 1.00 70.50 123 ILE A C 1
ATOM 991 O O . ILE A 1 123 ? 2.190 21.866 -25.711 1.00 70.50 123 ILE A O 1
ATOM 995 N N . ARG A 1 124 ? 0.900 23.401 -24.722 1.00 71.69 124 ARG A N 1
ATOM 996 C CA . ARG A 1 124 ? -0.175 23.374 -25.724 1.00 71.69 124 ARG A CA 1
ATOM 997 C C . ARG A 1 124 ? 0.126 24.233 -26.952 1.00 71.69 124 ARG A C 1
ATOM 999 O O . ARG A 1 124 ? -0.499 24.010 -27.983 1.00 71.69 124 ARG A O 1
ATOM 1006 N N . THR A 1 125 ? 1.013 25.221 -26.829 1.00 73.69 125 THR A N 1
ATOM 1007 C CA . THR A 1 125 ? 1.403 26.123 -27.926 1.00 73.69 125 THR A CA 1
ATOM 1008 C C . THR A 1 125 ? 2.691 25.683 -28.608 1.00 73.69 125 THR A C 1
ATOM 1010 O O . THR A 1 125 ? 3.014 26.205 -29.674 1.00 73.69 125 THR A O 1
ATOM 1013 N N . GLU A 1 126 ? 3.405 24.707 -28.038 1.00 69.81 126 GLU A N 1
ATOM 1014 C CA . GLU A 1 126 ? 4.529 24.084 -28.723 1.00 69.81 126 GLU A CA 1
ATOM 1015 C C . GLU A 1 126 ? 4.035 23.446 -30.030 1.00 69.81 126 GLU A C 1
ATOM 1017 O O . GLU A 1 126 ? 3.047 22.698 -30.025 1.00 69.81 126 GLU A O 1
ATOM 1022 N N . PRO A 1 127 ? 4.690 23.726 -31.171 1.00 66.00 127 PRO A N 1
ATOM 1023 C CA . PRO A 1 127 ? 4.364 23.035 -32.403 1.00 66.00 127 PRO A CA 1
ATOM 1024 C C . PRO A 1 127 ? 4.515 21.537 -32.148 1.00 66.00 127 PRO A C 1
ATOM 1026 O O . PRO A 1 127 ? 5.528 21.098 -31.603 1.00 66.00 127 PRO A O 1
ATOM 1029 N N . PHE A 1 128 ? 3.511 20.744 -32.535 1.00 58.72 128 PHE A N 1
ATOM 1030 C CA . PHE A 1 128 ? 3.587 19.286 -32.484 1.00 58.72 128 PHE A CA 1
ATOM 1031 C C . PHE A 1 128 ? 4.634 18.821 -33.497 1.00 58.72 128 PHE A C 1
ATOM 1033 O O . PHE A 1 128 ? 4.330 18.392 -34.613 1.00 58.72 128 PHE A O 1
ATOM 1040 N N . VAL A 1 129 ? 5.904 18.942 -33.127 1.00 58.75 129 VAL A N 1
ATOM 1041 C CA . VAL A 1 129 ? 6.994 18.345 -33.862 1.00 58.75 129 VAL A CA 1
ATOM 1042 C C . VAL A 1 129 ? 6.810 16.862 -33.611 1.00 58.75 129 VAL A C 1
ATOM 1044 O O . VAL A 1 129 ? 7.093 16.361 -32.521 1.00 58.75 129 VAL A O 1
ATOM 1047 N N . LYS A 1 130 ? 6.304 16.144 -34.620 1.00 50.94 130 LYS A N 1
ATOM 1048 C CA . LYS A 1 130 ? 6.552 14.710 -34.736 1.00 50.94 130 LYS A CA 1
ATOM 1049 C C . LYS A 1 130 ? 8.064 14.579 -34.790 1.00 50.94 130 LYS A C 1
ATOM 1051 O O . LYS A 1 130 ? 8.647 14.506 -35.869 1.00 50.94 130 LYS A O 1
ATOM 1056 N N . LEU A 1 131 ? 8.713 14.576 -33.631 1.00 50.12 131 LEU A N 1
ATOM 1057 C CA . LEU A 1 131 ? 10.009 13.972 -33.497 1.00 50.12 131 LEU A CA 1
ATOM 1058 C C . LEU A 1 131 ? 9.750 12.512 -33.850 1.00 50.12 131 LEU A C 1
ATOM 1060 O O . LEU A 1 131 ? 9.476 11.675 -32.993 1.00 50.12 131 LEU A O 1
ATOM 1064 N N . TYR A 1 132 ? 9.892 12.211 -35.139 1.00 46.62 132 TYR A N 1
ATOM 1065 C CA . TYR A 1 132 ? 10.503 10.989 -35.615 1.00 46.62 132 TYR A CA 1
ATOM 1066 C C . TYR A 1 132 ? 11.916 10.933 -35.020 1.00 46.62 132 TYR A C 1
ATOM 1068 O O . TYR A 1 132 ? 12.919 10.871 -35.720 1.00 46.62 132 TYR A O 1
ATOM 1076 N N . ARG A 1 133 ? 12.027 10.922 -33.687 1.00 45.38 133 ARG A N 1
ATOM 1077 C CA . ARG A 1 133 ? 13.050 10.101 -33.091 1.00 45.38 133 ARG A CA 1
ATOM 1078 C C . ARG A 1 133 ? 12.692 8.729 -33.630 1.00 45.38 133 ARG A C 1
ATOM 1080 O O . ARG A 1 133 ? 11.617 8.197 -33.343 1.00 45.38 133 ARG A O 1
ATOM 1087 N N . HIS A 1 134 ? 13.595 8.170 -34.417 1.00 45.78 134 HIS A N 1
ATOM 1088 C CA . HIS A 1 134 ? 13.868 6.750 -34.361 1.00 45.78 134 HIS A CA 1
ATOM 1089 C C . HIS A 1 134 ? 14.164 6.407 -32.892 1.00 45.78 134 HIS A C 1
ATOM 1091 O O . HIS A 1 134 ? 15.294 6.156 -32.496 1.00 45.78 134 HIS A O 1
ATOM 1097 N N . ILE A 1 135 ? 13.134 6.456 -32.042 1.00 44.22 135 ILE A N 1
ATOM 1098 C CA . ILE A 1 135 ? 13.086 5.712 -30.811 1.00 44.22 135 ILE A CA 1
ATOM 1099 C C . ILE A 1 135 ? 13.068 4.304 -31.365 1.00 44.22 135 ILE A C 1
ATOM 1101 O O . ILE A 1 135 ? 12.030 3.797 -31.800 1.00 44.22 135 ILE A O 1
ATOM 1105 N N . HIS A 1 136 ? 14.250 3.695 -31.425 1.00 44.69 136 HIS A N 1
ATOM 1106 C CA . HIS A 1 136 ? 14.341 2.285 -31.137 1.00 44.69 136 HIS A CA 1
ATOM 1107 C C . HIS A 1 136 ? 13.473 2.095 -29.899 1.00 44.69 136 HIS A C 1
ATOM 1109 O O . HIS A 1 136 ? 13.869 2.434 -28.784 1.00 44.69 136 HIS A O 1
ATOM 1115 N N . LYS A 1 137 ? 12.222 1.666 -30.121 1.00 50.25 137 LYS A N 1
ATOM 1116 C CA . LYS A 1 137 ? 11.389 1.088 -29.074 1.00 50.25 137 LYS A CA 1
ATOM 1117 C C . LYS A 1 137 ? 12.335 0.170 -28.317 1.00 50.25 137 LYS A C 1
ATOM 1119 O O . LYS A 1 137 ? 13.072 -0.538 -29.008 1.00 50.25 137 LYS A O 1
ATOM 1124 N N . PRO A 1 138 ? 12.379 0.199 -26.978 1.00 42.53 138 PRO A N 1
ATOM 1125 C CA . PRO A 1 138 ? 13.234 -0.726 -26.269 1.00 42.53 138 PRO A CA 1
ATOM 1126 C C . PRO A 1 138 ? 12.816 -2.112 -26.748 1.00 42.53 138 PRO A C 1
ATOM 1128 O O . PRO A 1 138 ? 11.708 -2.577 -26.477 1.00 42.53 138 PRO A O 1
ATOM 1131 N N . THR A 1 139 ? 13.664 -2.716 -27.578 1.00 49.06 139 THR A N 1
ATOM 1132 C CA . THR A 1 139 ? 13.626 -4.135 -27.851 1.00 49.06 139 THR A CA 1
ATOM 1133 C C . THR A 1 139 ? 13.821 -4.714 -26.472 1.00 49.06 139 THR A C 1
ATOM 1135 O O . THR A 1 139 ? 14.925 -4.655 -25.934 1.00 49.06 139 THR A O 1
ATOM 1138 N N . ILE A 1 140 ? 12.722 -5.137 -25.845 1.00 47.69 140 ILE A N 1
ATOM 1139 C CA . ILE A 1 140 ? 12.757 -5.872 -24.589 1.00 47.69 140 ILE A CA 1
ATOM 1140 C C . ILE A 1 140 ? 13.828 -6.936 -24.791 1.00 47.69 140 ILE A C 1
ATOM 1142 O O . ILE A 1 140 ? 13.738 -7.717 -25.739 1.00 47.69 140 ILE A O 1
ATOM 1146 N N . HIS A 1 141 ? 14.879 -6.847 -23.977 1.00 44.50 141 HIS A N 1
ATOM 1147 C CA . HIS A 1 141 ? 16.123 -7.589 -24.094 1.00 44.50 141 HIS A CA 1
ATOM 1148 C C . HIS A 1 141 ? 15.879 -9.051 -24.492 1.00 44.50 141 HIS A C 1
ATOM 1150 O O . HIS A 1 141 ? 15.614 -9.905 -23.650 1.00 44.50 141 HIS A O 1
ATOM 1156 N N . GLN A 1 142 ? 16.039 -9.366 -25.778 1.00 48.69 142 GLN A N 1
ATOM 1157 C CA . GLN A 1 142 ? 16.462 -10.701 -26.166 1.00 48.69 142 GLN A CA 1
ATOM 1158 C C . GLN A 1 142 ? 17.955 -10.746 -25.862 1.00 48.69 142 GLN A C 1
ATOM 1160 O O . GLN A 1 142 ? 18.779 -10.258 -26.630 1.00 48.69 142 GLN A O 1
ATOM 1165 N N . SER A 1 143 ? 18.296 -11.250 -24.678 1.00 40.41 143 SER A N 1
ATOM 1166 C CA . SER A 1 143 ? 19.676 -11.583 -24.344 1.00 40.41 143 SER A CA 1
ATOM 1167 C C . SER A 1 143 ? 20.242 -12.510 -25.435 1.00 40.41 143 SER A C 1
ATOM 1169 O O . SER A 1 143 ? 19.682 -13.589 -25.653 1.00 40.41 143 SER A O 1
ATOM 1171 N N . PRO A 1 144 ? 21.354 -12.152 -26.107 1.00 48.97 144 PRO A N 1
ATOM 1172 C CA . PRO A 1 144 ? 21.981 -13.005 -27.118 1.00 48.97 144 PRO A CA 1
ATOM 1173 C C . PRO A 1 144 ? 22.653 -14.249 -26.504 1.00 48.97 144 PRO A C 1
ATOM 1175 O O . PRO A 1 144 ? 23.175 -15.097 -27.227 1.00 48.97 144 PRO A O 1
ATOM 1178 N N . ASN A 1 145 ? 22.614 -14.409 -25.175 1.00 46.72 145 ASN A N 1
ATOM 1179 C CA . ASN A 1 145 ? 23.262 -15.520 -24.478 1.00 46.72 145 ASN A CA 1
ATOM 1180 C C . ASN A 1 145 ? 22.426 -16.813 -24.449 1.00 46.72 145 ASN A C 1
ATOM 1182 O O . ASN A 1 145 ? 22.975 -17.867 -24.135 1.00 46.72 145 ASN A O 1
ATOM 1186 N N . PHE A 1 146 ? 21.139 -16.791 -24.828 1.00 52.94 146 PHE A N 1
ATOM 1187 C CA . PHE A 1 146 ? 20.318 -18.014 -24.859 1.00 52.94 146 PHE A CA 1
ATOM 1188 C C . PHE A 1 146 ? 20.718 -18.966 -26.002 1.00 52.94 146 PHE A C 1
ATOM 1190 O O . PHE A 1 146 ? 20.748 -20.182 -25.823 1.00 52.94 146 PHE A O 1
ATOM 1197 N N . LEU A 1 147 ? 21.120 -18.424 -27.159 1.00 46.28 147 LEU A N 1
ATOM 1198 C CA . LEU A 1 147 ? 21.548 -19.235 -28.307 1.00 46.28 147 LEU A CA 1
ATOM 1199 C C . LEU A 1 147 ? 22.929 -19.883 -28.104 1.00 46.28 147 LEU A C 1
ATOM 1201 O O . LEU A 1 147 ? 23.189 -20.953 -28.651 1.00 46.28 147 LEU A O 1
ATOM 1205 N N . ARG A 1 148 ? 23.797 -19.294 -27.269 1.00 47.19 148 ARG A N 1
ATOM 1206 C CA . ARG A 1 148 ? 25.119 -19.865 -26.952 1.00 47.19 148 ARG A CA 1
ATOM 1207 C C . ARG A 1 148 ? 25.038 -21.086 -26.030 1.00 47.19 148 ARG A C 1
ATOM 1209 O O . ARG A 1 148 ? 25.801 -22.028 -26.221 1.00 47.19 148 ARG A O 1
ATOM 1216 N N . HIS A 1 149 ? 24.078 -21.122 -25.102 1.00 47.56 149 HIS A N 1
ATOM 1217 C CA . HIS A 1 149 ? 23.852 -22.299 -24.253 1.00 47.56 149 HIS A CA 1
ATOM 1218 C C . HIS A 1 149 ? 23.235 -23.484 -25.015 1.00 47.56 149 HIS A C 1
ATOM 1220 O O . HIS A 1 149 ? 23.532 -24.633 -24.693 1.00 47.56 149 HIS A O 1
ATOM 1226 N N . LEU A 1 150 ? 22.432 -23.223 -26.053 1.00 50.53 150 LEU A N 1
ATOM 1227 C CA . LEU A 1 150 ? 21.795 -24.267 -26.865 1.00 50.53 150 LEU A CA 1
ATOM 1228 C C . LEU A 1 150 ? 22.783 -24.975 -27.807 1.00 50.53 150 LEU A C 1
ATOM 1230 O O . LEU A 1 150 ? 22.711 -26.192 -27.961 1.00 50.53 150 LEU A O 1
ATOM 1234 N N . LEU A 1 151 ? 23.751 -24.244 -28.373 1.00 50.72 151 LEU A N 1
ATOM 1235 C CA . LEU A 1 151 ? 24.813 -24.835 -29.200 1.00 50.72 151 LEU A CA 1
ATOM 1236 C C . LEU A 1 151 ? 25.820 -25.654 -28.373 1.00 50.72 151 LEU A C 1
ATOM 1238 O O . LEU A 1 151 ? 26.254 -26.712 -28.822 1.00 50.72 151 LEU A O 1
ATOM 1242 N N . ALA A 1 152 ? 26.139 -25.226 -27.145 1.00 48.75 152 ALA A N 1
ATOM 1243 C CA . ALA A 1 152 ? 26.998 -25.994 -26.238 1.00 48.75 152 ALA A CA 1
ATOM 1244 C C . ALA A 1 152 ? 26.322 -27.289 -25.737 1.00 48.75 152 ALA A C 1
ATOM 1246 O O . ALA A 1 152 ? 26.973 -28.328 -25.645 1.00 48.75 152 ALA A O 1
ATOM 1247 N N . ALA A 1 153 ? 25.008 -27.258 -25.478 1.00 48.34 153 ALA A N 1
ATOM 1248 C CA . ALA A 1 153 ? 24.237 -28.441 -25.081 1.00 48.34 153 ALA A CA 1
ATOM 1249 C C . ALA A 1 153 ? 24.049 -29.453 -26.232 1.00 48.34 153 ALA A C 1
ATOM 1251 O O . ALA A 1 153 ? 24.048 -30.664 -26.001 1.00 48.34 153 ALA A O 1
ATOM 1252 N N . ALA A 1 154 ? 23.940 -28.971 -27.475 1.00 50.00 154 ALA A N 1
ATOM 1253 C CA . ALA A 1 154 ? 23.871 -29.822 -28.664 1.00 50.00 154 ALA A CA 1
ATOM 1254 C C . ALA A 1 154 ? 25.220 -30.491 -28.998 1.00 50.00 154 ALA A C 1
ATOM 1256 O O . ALA A 1 154 ? 25.243 -31.626 -29.462 1.00 50.00 154 ALA A O 1
ATOM 1257 N N . ALA A 1 155 ? 26.350 -29.831 -28.721 1.00 49.16 155 ALA A N 1
ATOM 1258 C CA . ALA A 1 155 ? 27.677 -30.423 -28.916 1.00 49.16 155 ALA A CA 1
ATOM 1259 C C . ALA A 1 155 ? 28.029 -31.468 -27.837 1.00 49.16 155 ALA A C 1
ATOM 1261 O O . ALA A 1 155 ? 28.683 -32.464 -28.135 1.00 49.16 155 ALA A O 1
ATOM 1262 N N . ALA A 1 156 ? 27.556 -31.283 -26.598 1.00 48.75 156 ALA A N 1
ATOM 1263 C CA . ALA A 1 156 ? 27.789 -32.217 -25.490 1.00 48.75 156 ALA A CA 1
ATOM 1264 C C . ALA A 1 156 ? 26.997 -33.536 -25.598 1.00 48.75 156 ALA A C 1
ATOM 1266 O O . ALA A 1 156 ? 27.290 -34.487 -24.881 1.00 48.75 156 ALA A O 1
ATOM 1267 N N . THR A 1 157 ? 26.004 -33.612 -26.488 1.00 48.41 157 THR A N 1
ATOM 1268 C CA . THR A 1 157 ? 25.185 -34.817 -26.719 1.00 48.41 157 THR A CA 1
ATOM 1269 C C . THR A 1 157 ? 25.665 -35.660 -27.907 1.00 48.41 157 THR A C 1
ATOM 1271 O O . THR A 1 157 ? 25.066 -36.689 -28.211 1.00 48.41 157 THR A O 1
ATOM 1274 N N . ALA A 1 158 ? 26.773 -35.274 -28.552 1.00 46.91 158 ALA A N 1
ATOM 1275 C CA . ALA A 1 158 ? 27.339 -35.977 -29.705 1.00 46.91 158 ALA A CA 1
ATOM 1276 C C . ALA A 1 158 ? 28.321 -37.113 -29.349 1.00 46.91 158 ALA A C 1
ATOM 1278 O O . ALA A 1 158 ? 28.841 -37.773 -30.249 1.00 46.91 158 ALA A O 1
ATOM 1279 N N . THR A 1 159 ? 28.577 -37.389 -28.068 1.00 52.72 159 THR A N 1
ATOM 1280 C CA . THR A 1 159 ? 29.447 -38.497 -27.650 1.00 52.72 159 THR A CA 1
ATOM 1281 C C . THR A 1 159 ? 28.755 -39.390 -26.619 1.00 52.72 159 THR A C 1
ATOM 1283 O O . THR A 1 159 ? 28.264 -38.929 -25.596 1.00 52.72 159 THR A O 1
ATOM 1286 N N . SER A 1 160 ? 28.756 -40.696 -26.916 1.00 40.50 160 SER A N 1
ATOM 1287 C CA . SER A 1 160 ? 28.235 -41.828 -26.124 1.00 40.50 160 SER A CA 1
ATOM 1288 C C . SER A 1 160 ? 26.734 -42.148 -26.223 1.00 40.50 160 SER A C 1
ATOM 1290 O O . SER A 1 160 ? 25.939 -41.833 -25.351 1.00 40.50 160 SER A O 1
ATOM 1292 N N . GLY A 1 161 ? 26.396 -42.939 -27.247 1.00 43.16 161 GLY A N 1
ATOM 1293 C CA . GLY A 1 161 ? 26.176 -44.378 -27.035 1.00 43.16 161 GLY A CA 1
ATOM 1294 C C . GLY A 1 161 ? 24.803 -44.861 -26.538 1.00 43.16 161 GLY A C 1
ATOM 1295 O O . GLY A 1 161 ? 24.475 -44.725 -25.367 1.00 43.16 161 GLY A O 1
ATOM 1296 N N . LYS A 1 162 ? 24.152 -45.639 -27.423 1.00 36.34 162 LYS A N 1
ATOM 1297 C CA . LYS A 1 162 ? 23.047 -46.609 -27.229 1.00 36.34 162 LYS A CA 1
ATOM 1298 C C . LYS A 1 162 ? 21.612 -46.066 -27.280 1.00 36.34 162 LYS A C 1
ATOM 1300 O O . LYS A 1 162 ? 20.988 -45.722 -26.285 1.00 36.34 162 LYS A O 1
ATOM 1305 N N . ILE A 1 163 ? 21.085 -46.130 -28.499 1.00 43.97 163 ILE A N 1
ATOM 1306 C CA . ILE A 1 163 ? 19.667 -46.150 -28.862 1.00 43.97 163 ILE A CA 1
ATOM 1307 C C . ILE A 1 163 ? 19.085 -47.518 -28.453 1.00 43.97 163 ILE A C 1
ATOM 1309 O O . ILE A 1 163 ? 19.696 -48.530 -28.799 1.00 43.97 163 ILE A O 1
ATOM 1313 N N . PRO A 1 164 ? 17.926 -47.605 -27.776 1.00 40.44 164 PRO A N 1
ATOM 1314 C CA . PRO A 1 164 ? 17.035 -48.736 -27.943 1.00 40.44 164 PRO A CA 1
ATOM 1315 C C . PRO A 1 164 ? 16.016 -48.403 -29.037 1.00 40.44 164 PRO A C 1
ATOM 1317 O O . PRO A 1 164 ? 15.309 -47.393 -28.990 1.00 40.44 164 PRO A O 1
ATOM 1320 N N . ASP A 1 165 ? 15.999 -49.267 -30.042 1.00 43.62 165 ASP A N 1
ATOM 1321 C CA . ASP A 1 165 ? 15.114 -49.255 -31.196 1.00 43.62 165 ASP A CA 1
ATOM 1322 C C . ASP A 1 165 ? 13.642 -49.223 -30.772 1.00 43.62 165 ASP A C 1
ATOM 1324 O O . ASP A 1 165 ? 13.194 -50.133 -30.078 1.00 43.62 165 ASP A O 1
ATOM 1328 N N . ASN A 1 166 ? 12.891 -48.190 -31.184 1.00 45.59 166 ASN A N 1
ATOM 1329 C CA . ASN A 1 166 ? 11.442 -48.286 -31.434 1.00 45.59 166 ASN A CA 1
ATOM 1330 C C . ASN A 1 166 ? 10.798 -46.986 -31.944 1.00 45.59 166 ASN A C 1
ATOM 1332 O O . ASN A 1 166 ? 9.779 -46.565 -31.412 1.00 45.59 166 ASN A O 1
ATOM 1336 N N . ILE A 1 167 ? 11.316 -46.331 -32.990 1.00 43.75 167 ILE A N 1
ATOM 1337 C CA . ILE A 1 167 ? 10.490 -45.365 -33.748 1.00 43.75 167 ILE A CA 1
ATOM 1338 C C . ILE A 1 167 ? 10.815 -45.460 -35.243 1.00 43.75 167 ILE A C 1
ATOM 1340 O O . ILE A 1 167 ? 11.425 -44.575 -35.834 1.00 43.75 167 ILE A O 1
ATOM 1344 N N . LEU A 1 168 ? 10.359 -46.546 -35.866 1.00 42.94 168 LEU A N 1
ATOM 1345 C CA . LEU A 1 168 ? 10.029 -46.556 -37.288 1.00 42.94 168 LEU A CA 1
ATOM 1346 C C . LEU A 1 168 ? 8.556 -46.940 -37.426 1.00 42.94 168 LEU A C 1
ATOM 1348 O O . LEU A 1 168 ? 8.224 -48.093 -37.658 1.00 42.94 168 LEU A O 1
ATOM 1352 N N . PHE A 1 169 ? 7.670 -45.957 -37.284 1.00 39.50 169 PHE A N 1
ATOM 1353 C CA . PHE A 1 169 ? 6.306 -46.054 -37.800 1.00 39.50 169 PHE A CA 1
ATOM 1354 C C . PHE A 1 169 ? 5.939 -44.738 -38.476 1.00 39.50 169 PHE A C 1
ATOM 1356 O O . PHE A 1 169 ? 5.160 -43.925 -37.987 1.00 39.50 169 PHE A O 1
ATOM 1363 N N . ASN A 1 170 ? 6.527 -44.556 -39.656 1.00 45.09 170 ASN A N 1
ATOM 1364 C CA . ASN A 1 170 ? 5.822 -43.891 -40.735 1.00 45.09 170 ASN A CA 1
ATOM 1365 C C . ASN A 1 170 ? 4.628 -44.797 -41.059 1.00 45.09 170 ASN A C 1
ATOM 1367 O O . ASN A 1 170 ? 4.871 -45.946 -41.416 1.00 45.09 170 ASN A O 1
ATOM 1371 N N . ASN A 1 171 ? 3.393 -44.334 -40.821 1.00 37.81 171 ASN A N 1
ATOM 1372 C CA . ASN A 1 171 ? 2.148 -44.683 -41.531 1.00 37.81 171 ASN A CA 1
ATOM 1373 C C . ASN A 1 171 ? 0.920 -44.235 -40.710 1.00 37.81 171 ASN A C 1
ATOM 1375 O O . ASN A 1 171 ? 0.599 -44.828 -39.689 1.00 37.81 171 ASN A O 1
ATOM 1379 N N . LYS A 1 172 ? 0.216 -43.206 -41.207 1.00 49.91 172 LYS A N 1
ATOM 1380 C CA . LYS A 1 172 ? -1.216 -42.907 -40.982 1.00 49.91 172 LYS A CA 1
ATOM 1381 C C . LYS A 1 172 ? -1.758 -43.147 -39.557 1.00 49.91 172 LYS A C 1
ATOM 1383 O O . LYS A 1 172 ? -2.309 -44.205 -39.279 1.00 49.91 172 LYS A O 1
ATOM 1388 N N . THR A 1 173 ? -1.767 -42.126 -38.694 1.00 45.38 173 THR A N 1
ATOM 1389 C CA . THR A 1 173 ? -2.529 -42.197 -37.431 1.00 45.38 173 THR A CA 1
ATOM 1390 C C . THR A 1 173 ? -3.357 -40.942 -37.177 1.00 45.38 173 THR A C 1
ATOM 1392 O O . THR A 1 173 ? -2.962 -40.035 -36.448 1.00 45.38 173 THR A O 1
ATOM 1395 N N . THR A 1 174 ? -4.593 -40.965 -37.667 1.00 48.91 174 THR A N 1
ATOM 1396 C CA . THR A 1 174 ? -5.741 -40.216 -37.124 1.00 48.91 174 THR A CA 1
ATOM 1397 C C . THR A 1 174 ? -6.152 -40.687 -35.713 1.00 48.91 174 THR A C 1
ATOM 1399 O O . THR A 1 174 ? -7.246 -40.386 -35.251 1.00 48.91 174 THR A O 1
ATOM 1402 N N . LEU A 1 175 ? -5.279 -41.406 -34.998 1.00 55.25 175 LEU A N 1
ATOM 1403 C CA . LEU A 1 175 ? -5.515 -41.963 -33.664 1.00 55.25 175 LEU A CA 1
ATOM 1404 C C . LEU A 1 175 ? -4.448 -41.522 -32.652 1.00 55.25 175 LEU A C 1
ATOM 1406 O O . LEU A 1 175 ? -4.052 -42.288 -31.779 1.00 55.25 175 LEU A O 1
ATOM 1410 N N . SER A 1 176 ? -3.981 -40.273 -32.730 1.00 64.62 176 SER A N 1
ATOM 1411 C CA . SER A 1 176 ? -3.342 -39.681 -31.553 1.00 64.62 176 SER A CA 1
ATOM 1412 C C . SER A 1 176 ? -4.433 -39.324 -30.547 1.00 64.62 176 SER A C 1
ATOM 1414 O O . SER A 1 176 ? -5.345 -38.559 -30.876 1.00 64.62 176 SER A O 1
ATOM 1416 N N . SER A 1 177 ? -4.377 -39.889 -29.338 1.00 85.69 177 SER A N 1
ATOM 1417 C CA . SER A 1 177 ? -5.373 -39.591 -28.304 1.00 85.69 177 SER A CA 1
ATOM 1418 C C . SER A 1 177 ? -5.392 -38.085 -28.005 1.00 85.69 177 SER A C 1
ATOM 1420 O O . SER A 1 177 ? -4.363 -37.414 -28.114 1.00 85.69 177 SER A O 1
ATOM 1422 N N . LYS A 1 178 ? -6.542 -37.526 -27.592 1.00 88.81 178 LYS A N 1
ATOM 1423 C CA . LYS A 1 178 ? -6.645 -36.090 -27.234 1.00 88.81 178 LYS A CA 1
ATOM 1424 C C . LYS A 1 178 ? -5.539 -35.652 -26.263 1.00 88.81 178 LYS A C 1
ATOM 1426 O O . LYS A 1 178 ? -5.037 -34.538 -26.344 1.00 88.81 178 LYS A O 1
ATOM 1431 N N . TRP A 1 179 ? -5.123 -36.557 -25.381 1.00 88.00 179 TRP A N 1
ATOM 1432 C CA . TRP A 1 179 ? -4.036 -36.338 -24.436 1.00 88.00 179 TRP A CA 1
ATOM 1433 C C . TRP A 1 179 ? -2.651 -36.243 -25.094 1.00 88.00 179 TRP A C 1
ATOM 1435 O O . TRP A 1 179 ? -1.861 -35.372 -24.735 1.00 88.00 179 TRP A O 1
ATOM 1445 N N . GLN A 1 180 ? -2.348 -37.094 -26.078 1.00 88.50 180 GLN A N 1
ATOM 1446 C CA . GLN A 1 180 ? -1.095 -37.008 -26.837 1.00 88.50 180 GLN A CA 1
ATOM 1447 C C . GLN A 1 180 ? -1.038 -35.709 -27.652 1.00 88.50 180 GLN A C 1
ATOM 1449 O O . GLN A 1 180 ? -0.008 -35.035 -27.658 1.00 88.50 180 GLN A O 1
ATOM 1454 N N . GLN A 1 181 ? -2.158 -35.313 -28.264 1.00 90.44 181 GLN A N 1
ATOM 1455 C CA . GLN A 1 181 ? -2.274 -34.034 -28.969 1.00 90.44 181 GLN A CA 1
ATOM 1456 C C . GLN A 1 181 ? -2.040 -32.843 -28.028 1.00 90.44 181 GLN A C 1
ATOM 1458 O O . GLN A 1 181 ? -1.300 -31.924 -28.374 1.00 90.44 181 GLN A O 1
ATOM 1463 N N . TYR A 1 182 ? -2.589 -32.887 -26.810 1.00 93.12 182 TYR A N 1
ATOM 1464 C CA . TYR A 1 182 ? -2.368 -31.852 -25.797 1.00 93.12 182 TYR A CA 1
ATOM 1465 C C . TYR A 1 182 ? -0.901 -31.773 -25.347 1.00 93.12 182 TYR A C 1
ATOM 1467 O O . TYR A 1 182 ? -0.336 -30.682 -25.246 1.00 93.12 182 TYR A O 1
ATOM 1475 N N . ARG A 1 183 ? -0.242 -32.919 -25.131 1.00 91.75 183 ARG A N 1
ATOM 1476 C CA . ARG A 1 183 ? 1.196 -32.958 -24.810 1.00 91.75 183 ARG A CA 1
ATOM 1477 C C . ARG A 1 183 ? 2.044 -32.349 -25.925 1.00 91.75 183 ARG A C 1
ATOM 1479 O O . ARG A 1 183 ? 2.934 -31.551 -25.635 1.00 91.75 183 ARG A O 1
ATOM 1486 N N . LYS A 1 184 ? 1.736 -32.678 -27.183 1.00 89.44 184 LYS A N 1
ATOM 1487 C CA . LYS A 1 184 ? 2.384 -32.082 -28.357 1.00 89.44 184 LYS A CA 1
ATOM 1488 C C . LYS A 1 184 ? 2.172 -30.564 -28.394 1.00 89.44 184 LYS A C 1
ATOM 1490 O O . LYS A 1 184 ? 3.141 -29.821 -28.529 1.00 89.44 184 LYS A O 1
ATOM 1495 N N . LEU A 1 185 ? 0.940 -30.095 -28.169 1.00 92.62 185 LEU A N 1
ATOM 1496 C CA . LEU A 1 185 ? 0.619 -28.666 -28.063 1.00 92.62 185 LEU A CA 1
ATOM 1497 C C . LEU A 1 185 ? 1.464 -27.959 -27.001 1.00 92.62 185 LEU A C 1
ATOM 1499 O O . LEU A 1 185 ? 2.006 -26.892 -27.275 1.00 92.62 185 LEU A O 1
ATOM 1503 N N . LYS A 1 186 ? 1.617 -28.539 -25.806 1.00 91.44 186 LYS A N 1
ATOM 1504 C CA . LYS A 1 186 ? 2.357 -27.897 -24.707 1.00 91.44 186 LYS A CA 1
ATOM 1505 C C . LYS A 1 186 ? 3.815 -27.616 -25.056 1.00 91.44 186 LYS A C 1
ATOM 1507 O O . LYS A 1 186 ? 4.362 -26.613 -24.599 1.00 91.44 186 LYS A O 1
ATOM 1512 N N . PHE A 1 187 ? 4.421 -28.476 -25.868 1.00 86.75 187 PHE A N 1
ATOM 1513 C CA . PHE A 1 187 ? 5.789 -28.298 -26.337 1.00 86.75 187 PHE A CA 1
ATOM 1514 C C . PHE A 1 187 ? 5.867 -27.353 -27.547 1.00 86.75 187 PHE A C 1
ATOM 1516 O O . PHE A 1 187 ? 6.691 -26.440 -27.572 1.00 86.75 187 PHE A O 1
ATOM 1523 N N . GLU A 1 188 ? 4.983 -27.528 -28.531 1.00 87.12 188 GLU A N 1
ATOM 1524 C CA . GLU A 1 188 ? 5.083 -26.840 -29.823 1.00 87.12 188 GLU A CA 1
ATOM 1525 C C . GLU A 1 188 ? 4.419 -25.458 -29.872 1.00 87.12 188 GLU A C 1
ATOM 1527 O O . GLU A 1 188 ? 4.754 -24.665 -30.750 1.00 87.12 188 GLU A O 1
ATOM 1532 N N . THR A 1 189 ? 3.508 -25.119 -28.950 1.00 84.56 189 THR A N 1
ATOM 1533 C CA . THR A 1 189 ? 2.732 -23.861 -29.008 1.00 84.56 189 THR A CA 1
ATOM 1534 C C . THR A 1 189 ? 3.632 -22.621 -29.112 1.00 84.56 189 THR A C 1
ATOM 1536 O O . THR A 1 189 ? 3.353 -21.721 -29.900 1.00 84.56 189 THR A O 1
ATOM 1539 N N . LYS A 1 190 ? 4.791 -22.630 -28.432 1.00 83.81 190 LYS A N 1
ATOM 1540 C CA . LYS A 1 190 ? 5.788 -21.542 -28.461 1.00 83.81 190 LYS A CA 1
ATOM 1541 C C . LYS A 1 190 ? 6.381 -21.287 -29.852 1.00 83.81 190 LYS A C 1
ATOM 1543 O O . LYS A 1 190 ? 6.847 -20.184 -30.114 1.00 83.81 190 LYS A O 1
ATOM 1548 N N . PHE A 1 191 ? 6.380 -22.300 -30.714 1.00 86.06 191 PHE A N 1
ATOM 1549 C CA . PHE A 1 191 ? 6.908 -22.240 -32.077 1.00 86.06 191 PHE A CA 1
ATOM 1550 C C . PHE A 1 191 ? 5.798 -22.142 -33.131 1.00 86.06 191 PHE A C 1
ATOM 1552 O O . PHE A 1 191 ? 6.061 -21.746 -34.262 1.00 86.06 191 PHE A O 1
ATOM 1559 N N . ASN A 1 192 ? 4.562 -22.502 -32.776 1.00 89.88 192 ASN A N 1
ATOM 1560 C CA . ASN A 1 192 ? 3.433 -22.556 -33.704 1.00 89.88 192 ASN A CA 1
ATOM 1561 C C . ASN A 1 192 ? 2.705 -21.213 -33.830 1.00 89.88 192 ASN A C 1
ATOM 1563 O O . ASN A 1 192 ? 2.137 -20.930 -34.885 1.00 89.88 192 ASN A O 1
ATOM 1567 N N . VAL A 1 193 ? 2.717 -20.384 -32.782 1.00 93.69 193 VAL A N 1
ATOM 1568 C CA . VAL A 1 193 ? 2.008 -19.098 -32.755 1.00 93.69 193 VAL A CA 1
ATOM 1569 C C . VAL A 1 193 ? 2.873 -17.956 -32.232 1.00 93.69 193 VAL A C 1
ATOM 1571 O O . VAL A 1 193 ? 3.798 -18.152 -31.449 1.00 93.69 193 VAL A O 1
ATOM 1574 N N . VAL A 1 194 ? 2.556 -16.735 -32.661 1.00 94.69 194 VAL A N 1
ATOM 1575 C CA . VAL A 1 194 ? 3.260 -15.506 -32.287 1.00 94.69 194 VAL A CA 1
ATOM 1576 C C . VAL A 1 194 ? 2.279 -14.364 -32.040 1.00 94.69 194 VAL A C 1
ATOM 1578 O O . VAL A 1 194 ? 1.308 -14.180 -32.773 1.00 94.69 194 VAL A O 1
ATOM 1581 N N . LEU A 1 195 ? 2.550 -13.556 -31.017 1.00 94.94 195 LEU A N 1
ATOM 1582 C CA . LEU A 1 195 ? 1.779 -12.356 -30.708 1.00 94.94 195 LEU A CA 1
ATOM 1583 C C . LEU A 1 195 ? 2.316 -11.160 -31.509 1.00 94.94 195 LEU A C 1
ATOM 1585 O O . LEU A 1 195 ? 3.502 -10.839 -31.430 1.00 94.94 195 LEU A O 1
ATOM 1589 N N . LYS A 1 196 ? 1.457 -10.483 -32.279 1.00 94.25 196 LYS A N 1
ATOM 1590 C CA . LYS A 1 196 ? 1.812 -9.276 -33.057 1.00 94.25 196 LYS A CA 1
ATOM 1591 C C . LYS A 1 196 ? 0.660 -8.270 -33.061 1.00 94.25 196 LYS A C 1
ATOM 1593 O O . LYS A 1 196 ? -0.444 -8.583 -32.630 1.00 94.25 196 LYS A O 1
ATOM 1598 N N . ARG A 1 197 ? 0.881 -7.040 -33.543 1.00 95.31 197 ARG A N 1
ATOM 1599 C CA . ARG A 1 197 ? -0.199 -6.042 -33.682 1.00 95.31 197 ARG A CA 1
ATOM 1600 C C . ARG A 1 197 ? -1.273 -6.567 -34.648 1.00 95.31 197 ARG A C 1
ATOM 1602 O O . ARG A 1 197 ? -0.951 -7.017 -35.748 1.00 95.31 197 ARG A O 1
ATOM 1609 N N . SER A 1 198 ? -2.536 -6.522 -34.235 1.00 95.88 198 SER A N 1
ATOM 1610 C CA . SER A 1 198 ? -3.683 -6.870 -35.078 1.00 95.88 198 SER A CA 1
ATOM 1611 C C . SER A 1 198 ? -4.134 -5.681 -35.920 1.00 95.88 198 SER A C 1
ATOM 1613 O O . SER A 1 198 ? -4.075 -4.537 -35.461 1.00 95.88 198 SER A O 1
ATOM 1615 N N . LYS A 1 199 ? -4.614 -5.965 -37.136 1.00 95.81 199 LYS A N 1
ATOM 1616 C CA . LYS A 1 199 ? -5.285 -4.984 -38.004 1.00 95.81 199 LYS A CA 1
ATOM 1617 C C . LYS A 1 19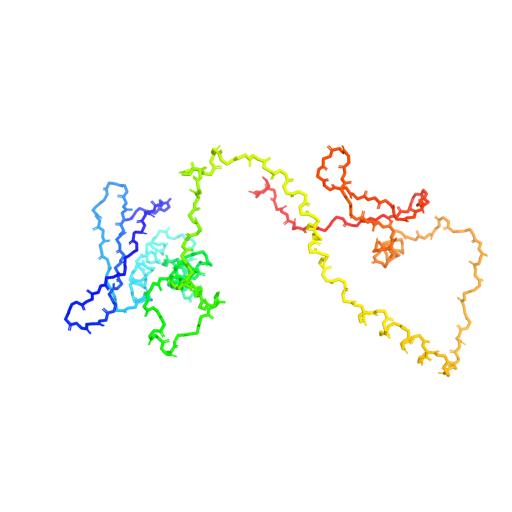9 ? -6.737 -4.711 -37.591 1.00 95.81 199 LYS A C 1
ATOM 1619 O O . LYS A 1 199 ? -7.287 -3.712 -38.026 1.00 95.81 199 LYS A O 1
ATOM 1624 N N . ILE A 1 200 ? -7.333 -5.574 -36.762 1.00 95.50 200 ILE A N 1
ATOM 1625 C CA . ILE A 1 200 ? -8.699 -5.402 -36.248 1.00 95.50 200 ILE A CA 1
ATOM 1626 C C . ILE A 1 200 ? -8.648 -4.516 -35.000 1.00 95.50 200 ILE A C 1
ATOM 1628 O O . ILE A 1 200 ? -9.136 -3.393 -35.007 1.00 95.50 200 ILE A O 1
ATOM 1632 N N . GLN A 1 201 ? -7.984 -4.985 -33.939 1.00 89.25 201 GLN A N 1
ATOM 1633 C CA . GLN A 1 201 ? -7.856 -4.240 -32.686 1.00 89.25 201 GLN A CA 1
ATOM 1634 C C . GLN A 1 201 ? -6.687 -4.767 -31.849 1.00 89.25 201 GLN A C 1
ATOM 1636 O O . GLN A 1 201 ? -6.484 -5.972 -31.755 1.00 89.25 201 GLN A O 1
ATOM 1641 N N . GLY A 1 202 ? -5.919 -3.866 -31.224 1.00 94.94 202 GLY A N 1
ATOM 1642 C CA . GLY A 1 202 ? -4.858 -4.233 -30.279 1.00 94.94 202 GLY A CA 1
ATOM 1643 C C . GLY A 1 202 ? -3.843 -5.246 -30.829 1.00 94.94 202 GLY A C 1
ATOM 1644 O O . GLY A 1 202 ? -3.296 -5.072 -31.924 1.00 94.94 202 GLY A O 1
ATOM 1645 N N . PHE A 1 203 ? -3.575 -6.295 -30.057 1.00 94.31 203 PHE A N 1
ATOM 1646 C CA . PHE A 1 203 ? -2.715 -7.411 -30.449 1.00 94.31 203 PHE A CA 1
ATOM 1647 C C . PHE A 1 203 ? -3.542 -8.606 -30.926 1.00 94.31 203 PHE A C 1
ATOM 1649 O O . PHE A 1 203 ? -4.676 -8.800 -30.507 1.00 94.31 203 PHE A O 1
ATOM 1656 N N . GLY A 1 204 ? -2.961 -9.399 -31.819 1.00 95.38 204 GLY A N 1
ATOM 1657 C CA . GLY A 1 204 ? -3.534 -10.628 -32.347 1.00 95.38 204 GLY A CA 1
ATOM 1658 C C . GLY A 1 204 ? -2.533 -11.771 -32.258 1.00 95.38 204 GLY A C 1
ATOM 1659 O O . GLY A 1 204 ? -1.315 -11.557 -32.291 1.00 95.38 204 GLY A O 1
ATOM 1660 N N . LEU A 1 205 ? -3.066 -12.983 -32.145 1.00 95.19 205 LEU A N 1
ATOM 1661 C CA . LEU A 1 205 ? -2.298 -14.216 -32.210 1.00 95.19 205 LEU A CA 1
ATOM 1662 C C . LEU A 1 205 ? -2.255 -14.689 -33.666 1.00 95.19 205 LEU A C 1
ATOM 1664 O O . LEU A 1 205 ? -3.296 -14.912 -34.278 1.00 95.19 205 LEU A O 1
ATOM 1668 N N . TYR A 1 206 ? -1.056 -14.819 -34.219 1.00 95.44 206 TYR A N 1
ATOM 1669 C CA . TYR A 1 206 ? -0.826 -15.240 -35.598 1.00 95.44 206 TYR A CA 1
ATOM 1670 C C . TYR A 1 206 ? -0.130 -16.594 -35.623 1.00 95.44 206 TYR A C 1
ATOM 1672 O O . TYR A 1 206 ? 0.700 -16.878 -34.762 1.00 95.44 206 TYR A O 1
ATOM 1680 N N . ALA A 1 207 ? -0.420 -17.409 -36.634 1.00 95.44 207 ALA A N 1
ATOM 1681 C CA . ALA A 1 207 ? 0.350 -18.618 -36.885 1.00 95.44 207 ALA A CA 1
ATOM 1682 C C . ALA A 1 207 ? 1.768 -18.242 -37.354 1.00 95.44 207 ALA A C 1
ATOM 1684 O O . ALA A 1 207 ? 1.943 -17.351 -38.187 1.00 95.44 207 ALA A O 1
ATOM 1685 N N . ALA A 1 208 ? 2.784 -18.886 -36.783 1.00 93.00 208 ALA A N 1
ATOM 1686 C CA . ALA A 1 208 ? 4.183 -18.716 -37.182 1.00 93.00 208 ALA A CA 1
ATOM 1687 C C . ALA A 1 208 ? 4.594 -19.686 -38.305 1.00 93.00 208 ALA A C 1
ATOM 1689 O O . ALA A 1 208 ? 5.602 -19.464 -38.971 1.00 93.00 208 ALA A O 1
ATOM 1690 N N . LYS A 1 209 ? 3.798 -20.739 -38.512 1.00 91.69 209 LYS A N 1
ATOM 1691 C CA . LYS A 1 209 ? 3.908 -21.732 -39.582 1.00 91.69 209 LYS A CA 1
ATOM 1692 C C . LYS A 1 209 ? 2.510 -22.181 -40.002 1.00 91.69 209 LYS A C 1
ATOM 1694 O O . LYS A 1 209 ? 1.554 -21.954 -39.260 1.00 91.69 209 LYS A O 1
ATOM 1699 N N . ASP A 1 210 ? 2.406 -22.868 -41.129 1.00 93.69 210 ASP A N 1
ATOM 1700 C CA . ASP A 1 210 ? 1.143 -23.476 -41.541 1.00 93.69 210 ASP A CA 1
ATOM 1701 C C . ASP A 1 210 ? 0.725 -24.579 -40.561 1.00 93.69 210 ASP A C 1
ATOM 1703 O O . ASP A 1 210 ? 1.538 -25.393 -40.109 1.00 93.69 210 ASP A O 1
ATOM 1707 N N . LEU A 1 211 ? -0.554 -24.570 -40.189 1.00 90.19 211 LEU A N 1
ATOM 1708 C CA . LEU A 1 211 ? -1.130 -25.498 -39.222 1.00 90.19 211 LEU A CA 1
ATOM 1709 C C . LEU A 1 211 ? -2.089 -26.445 -39.934 1.00 90.19 211 LEU A C 1
ATOM 1711 O O . LEU A 1 211 ? -3.015 -26.014 -40.620 1.00 90.19 211 LEU A O 1
ATOM 1715 N N . GLU A 1 212 ? -1.890 -27.743 -39.733 1.00 90.25 212 GLU A N 1
ATOM 1716 C CA . GLU A 1 212 ? -2.776 -28.764 -40.282 1.00 90.25 212 GLU A CA 1
ATOM 1717 C C . GLU A 1 212 ? -4.138 -28.758 -39.579 1.00 90.25 212 GLU A C 1
ATOM 1719 O O . GLU A 1 212 ? -4.261 -28.459 -38.382 1.00 90.25 212 GLU A O 1
ATOM 1724 N N . LYS A 1 213 ? -5.180 -29.153 -40.315 1.00 91.06 213 LYS A N 1
ATOM 1725 C CA . LYS A 1 213 ? -6.540 -29.267 -39.785 1.00 91.06 213 LYS A CA 1
ATOM 1726 C C . LYS A 1 213 ? -6.581 -30.239 -38.600 1.00 91.06 213 LYS A C 1
ATOM 1728 O O . LYS A 1 213 ? -6.110 -31.365 -38.692 1.00 91.06 213 LYS A O 1
ATOM 1733 N N . GLY A 1 214 ? -7.219 -29.817 -37.508 1.00 87.12 214 GLY A N 1
ATOM 1734 C CA . GLY A 1 214 ? -7.358 -30.630 -36.293 1.00 87.12 214 GLY A CA 1
ATOM 1735 C C . GLY A 1 214 ? -6.171 -30.536 -35.330 1.00 87.12 214 GLY A C 1
ATOM 1736 O O . GLY A 1 214 ? -6.197 -31.172 -34.281 1.00 87.12 214 GLY A O 1
ATOM 1737 N N . THR A 1 215 ? -5.160 -29.721 -35.639 1.00 89.25 215 THR A N 1
ATOM 1738 C CA . THR A 1 215 ? -4.054 -29.440 -34.716 1.00 89.25 215 THR A CA 1
ATOM 1739 C C . THR A 1 215 ? -4.531 -28.549 -33.570 1.00 89.25 215 THR A C 1
ATOM 1741 O O . THR A 1 215 ? -5.122 -27.493 -33.801 1.00 89.25 215 THR A O 1
ATOM 1744 N N . MET A 1 216 ? -4.254 -28.939 -32.324 1.00 92.12 216 MET A N 1
ATOM 1745 C CA . MET A 1 216 ? -4.487 -28.060 -31.178 1.00 92.12 216 MET A CA 1
ATOM 1746 C C . MET A 1 216 ? -3.486 -26.890 -31.199 1.00 92.12 216 MET A C 1
ATOM 1748 O O . MET A 1 216 ? -2.295 -27.099 -31.431 1.00 92.12 216 MET A O 1
ATOM 1752 N N . ILE A 1 217 ? -3.945 -25.668 -30.901 1.00 92.31 217 ILE A N 1
ATOM 1753 C CA . ILE A 1 217 ? -3.138 -24.441 -31.065 1.00 92.31 217 ILE A CA 1
ATOM 1754 C C . ILE A 1 217 ? -2.628 -23.887 -29.728 1.00 92.31 217 ILE A C 1
ATOM 1756 O O . ILE A 1 217 ? -1.420 -23.736 -29.526 1.00 92.31 217 ILE A O 1
ATOM 1760 N N . ILE A 1 218 ? -3.549 -23.575 -28.815 1.00 93.12 218 ILE A N 1
ATOM 1761 C CA . ILE A 1 218 ? -3.247 -22.970 -27.518 1.00 93.12 218 ILE A CA 1
ATOM 1762 C C . ILE A 1 218 ? -4.262 -23.427 -26.470 1.00 93.12 218 ILE A C 1
ATOM 1764 O O . ILE A 1 218 ? -5.419 -23.699 -26.789 1.00 93.12 218 ILE A O 1
ATOM 1768 N N . GLU A 1 219 ? -3.819 -23.513 -25.222 1.00 94.38 219 GLU A N 1
ATOM 1769 C CA . GLU A 1 219 ? -4.709 -23.632 -24.071 1.00 94.38 219 GLU A CA 1
ATOM 1770 C C . GLU A 1 219 ? -4.980 -22.235 -23.515 1.00 94.38 219 GLU A C 1
ATOM 1772 O O . GLU A 1 219 ? -4.045 -21.466 -23.283 1.00 94.38 219 GLU A O 1
ATOM 1777 N N . TYR A 1 220 ? -6.251 -21.912 -23.288 1.00 93.56 220 TYR A N 1
ATOM 1778 C CA . TYR A 1 220 ? -6.612 -20.689 -22.587 1.00 93.56 220 TYR A CA 1
ATOM 1779 C C . TYR A 1 220 ? -6.391 -20.887 -21.086 1.00 93.56 220 TYR A C 1
ATOM 1781 O O . TYR A 1 220 ? -7.136 -21.613 -20.431 1.00 93.56 220 TYR A O 1
ATOM 1789 N N . VAL A 1 221 ? -5.337 -20.266 -20.564 1.00 93.19 221 VAL A N 1
ATOM 1790 C CA . VAL A 1 221 ? -4.986 -20.306 -19.144 1.00 93.19 221 VAL A CA 1
ATOM 1791 C C . VAL A 1 221 ? -5.399 -18.987 -18.508 1.00 93.19 221 VAL A C 1
ATOM 1793 O O . VAL A 1 221 ? -5.083 -17.918 -19.027 1.00 93.19 221 VAL A O 1
ATOM 1796 N N . GLY A 1 222 ? -6.084 -19.069 -17.375 1.00 94.19 222 GLY A N 1
ATOM 1797 C CA . GLY A 1 222 ? -6.527 -17.921 -16.598 1.00 94.19 222 GLY A CA 1
ATOM 1798 C C . GLY A 1 222 ? -6.995 -18.354 -15.214 1.00 94.19 222 GLY A C 1
ATOM 1799 O O . GLY A 1 222 ? -6.859 -19.519 -14.837 1.00 94.19 222 GLY A O 1
ATOM 1800 N N . GLU A 1 223 ? -7.546 -17.411 -14.461 1.00 93.88 223 GLU A N 1
ATOM 1801 C CA . GLU A 1 223 ? -8.136 -17.682 -13.153 1.00 93.88 223 GLU A CA 1
ATOM 1802 C C . GLU A 1 223 ? -9.528 -18.308 -13.308 1.00 93.88 223 GLU A C 1
ATOM 1804 O O . GLU A 1 223 ? -10.328 -17.880 -14.142 1.00 93.88 223 GLU A O 1
ATOM 1809 N N . LEU A 1 224 ? -9.825 -19.334 -12.505 1.00 92.50 224 LEU A N 1
ATOM 1810 C CA . LEU A 1 224 ? -11.156 -19.934 -12.458 1.00 92.50 224 LEU A CA 1
ATOM 1811 C C . LEU A 1 224 ? -12.052 -19.095 -11.543 1.00 92.50 224 LEU A C 1
ATOM 1813 O O . LEU A 1 224 ? -11.928 -19.154 -10.318 1.00 92.50 224 LEU A O 1
ATOM 1817 N N . ILE A 1 225 ? -12.962 -18.336 -12.147 1.00 92.44 225 ILE A N 1
ATOM 1818 C CA . ILE A 1 225 ? -13.911 -17.479 -11.434 1.00 92.44 225 ILE A CA 1
ATOM 1819 C C . ILE A 1 225 ? -15.204 -18.263 -11.191 1.00 92.44 225 ILE A C 1
ATOM 1821 O O . ILE A 1 225 ? -15.710 -18.942 -12.085 1.00 92.44 225 ILE A O 1
ATOM 1825 N N . ARG A 1 226 ? -15.724 -18.201 -9.963 1.00 93.56 226 ARG A N 1
ATOM 1826 C CA . ARG A 1 226 ? -17.010 -18.814 -9.609 1.00 93.56 226 ARG A CA 1
ATOM 1827 C C . ARG A 1 226 ? -18.166 -17.903 -10.027 1.00 93.56 226 ARG A C 1
ATOM 1829 O O . ARG A 1 226 ? -17.991 -16.690 -10.093 1.00 93.56 226 ARG A O 1
ATOM 1836 N N . ASN A 1 227 ? -19.345 -18.472 -10.275 1.00 90.31 227 ASN A N 1
ATOM 1837 C CA . ASN A 1 227 ? -20.493 -17.731 -10.815 1.00 90.31 227 ASN A CA 1
ATOM 1838 C C . ASN A 1 227 ? -20.914 -16.530 -9.957 1.00 90.31 227 ASN A C 1
ATOM 1840 O O . ASN A 1 227 ? -21.448 -15.569 -10.489 1.00 90.31 227 ASN A O 1
ATOM 1844 N N . GLU A 1 228 ? -20.680 -16.567 -8.647 1.00 88.69 228 GLU A N 1
ATOM 1845 C CA . GLU A 1 228 ? -20.996 -15.461 -7.742 1.00 88.69 228 GLU A CA 1
ATOM 1846 C C . GLU A 1 228 ? -20.051 -14.253 -7.863 1.00 88.69 228 GLU A C 1
ATOM 1848 O O . GLU A 1 228 ? -20.334 -13.205 -7.288 1.00 88.69 228 GLU A O 1
ATOM 1853 N N . VAL A 1 229 ? -18.928 -14.400 -8.573 1.00 80.88 229 VAL A N 1
ATOM 1854 C CA . VAL A 1 229 ? -17.892 -13.367 -8.743 1.00 80.88 229 VAL A CA 1
ATOM 1855 C C . VAL A 1 229 ? -17.827 -12.833 -10.184 1.00 80.88 229 VAL A C 1
ATOM 1857 O O . VAL A 1 229 ? -17.263 -11.761 -10.393 1.00 80.88 229 VAL A O 1
ATOM 1860 N N . ALA A 1 230 ? -18.359 -13.578 -11.161 1.00 64.50 230 ALA A N 1
ATOM 1861 C CA . ALA A 1 230 ? -18.272 -13.271 -12.594 1.00 64.50 230 ALA A CA 1
ATOM 1862 C C . ALA A 1 230 ? -19.144 -12.084 -13.037 1.00 64.50 230 ALA A C 1
ATOM 1864 O O . ALA A 1 230 ? -20.245 -11.901 -12.471 1.00 64.50 230 ALA A O 1
#

Foldseek 3Di:
DDPPDDWDKDWDWDQDPVPRATKIKIWIGDVPDDIDIFIDRDLCRRVVVVVVVVQVVCVVVVHDHDDCVPDDSCVVNVCPPPVNVVVVLQDPPCVPDPPDDRDVDNPCPVPPDPDPPPPQNDPVPPPPPPPPPPPPPPPPDPDPVVVVVVVVVVVVPPDDDDDDDDDDDDDDDPPDPPVNLVVVQVVCLVVQWDWDQDPVDGIDIDGNDDDDPPRDHDDDDDDDDDPVGD

Sequence (230 aa):
RVINTRSVYECEILMDRDQKMPLFKVTATDENMENECYFGSTCSETWKKILTKISNLRKSHKVVKFFPEHIKAEDLYGLTEPHVLRAIESLPGLESLNDYAFKFGKMQLIVEMPLPINMSGSIRTEPFVKLYRHIHKPTIHQSPNFLRHLLAAAAATATSGKIPDNILFNNKTTLSSKWQQYRKLKFETKFNVVLKRSKIQGFGLYAAKDLEKGTMIIEYVGELIRNEVA

pLDDT: mean 78.41, std 18.66, range [36.34, 96.94]

Radius of gyration: 30.98 Å; chains: 1; bounding box: 54×79×64 Å

InterPro domains:
  IPR003889 FY-rich, C-terminal [PF05965] (22-104)
  IPR003889 FY-rich, C-terminal [PS51543] (19-104)
  IPR003889 FY-rich, C-terminal [SM00542] (23-110)
  IPR046341 SET domain superfamily [G3DSA:2.170.270.10] (151-230)
  IPR046341 SET domain superfamily [SSF82199] (173-229)

Organism: Schmidtea mediterranea (NCBI:txid79327)

Secondary structure (DSSP, 8-state):
--TT---EEEEEEEE-TTT-SEEEEEEEE-TTSPPEEEEESSHHHHHHHHHHHHHHHHHHTT-----GGG--HHHHTTTTSHHHHHHHHTSTTGGG-SS---SS------TTS-----TTSSTTTS-----------------THHHHHHHHHHHTTSS---PPP-----S--S---HHHHHHHHHHHHHHHEEEEE-SSSSEEEEESS---TT------------TTT-